Protein AF-A0A931KGK7-F1 (afdb_monomer_lite)

Foldseek 3Di:
DDDDDDDDDPDPDCVVVVVVVVVVVVVVVVVVVVVVVVPDQQFEDAAPCLVDKDKDKWFQFWDQDPVVRDIHTFIKMWIQRQRSQKIKIWGQDFDDDPPDTGGTADMDIDRNCVVLVPDRHHHWDKDWDWADPPPPDNGITWIWIATPVQQKIWIWHFHWDDDPPHTDTDIDTDDIDHDDPPPPPPPVPPDVPPDDPPDDDDDDDD

pLDDT: mean 77.3, std 16.64, range [41.81, 96.88]

Radius of gyration: 31.53 Å; chains: 1; bounding box: 98×104×84 Å

Secondary structure (DSSP, 8-state):
------------SSHHHHHHHHHHHHHHHHHHHHHHHTT---PPPPPTTTT--EEEEEEEEEEEETTTTEEEEEEEEEEEETTTTEEEEE-EEEEEETTEEEEE---EEEEHHHHHTPPTT----EEEEEE--GGGSSSS-EEEEEETTTTEEEEEEEEEEEETTEEEEEEEEEEEEE--TTT--------TT-------PPPPP-

Sequence (206 aa):
MTTRYRKQFEGFRSGHRTLAILTAGFVLGAAAVGIIRGSRPVFAMPSPGADRSTLMSCIVTSEYNDARKVQIPVEGLVYLDYRSGKLIGTMPEMRQIGLQKRILSNFTERDLVEDFGIEPGQTPNFLLQAISTGALSDSGQLIVVLDTQTRQARIYKLSFEQRGVEFRPQFVMLEKKTFDTKTNVDILKSIPGAEADQAGLPQLPN

Structure (mmCIF, N/CA/C/O backbone):
data_AF-A0A931KGK7-F1
#
_entry.id   AF-A0A931KGK7-F1
#
loop_
_atom_site.group_PDB
_atom_site.id
_atom_site.type_symbol
_atom_site.label_atom_id
_atom_site.label_alt_id
_atom_site.label_comp_id
_atom_site.label_asym_id
_atom_site.label_entity_id
_atom_site.label_seq_id
_atom_site.pdbx_PDB_ins_code
_atom_site.Cartn_x
_atom_site.Cartn_y
_atom_site.Cartn_z
_atom_site.occupancy
_atom_site.B_iso_or_equiv
_atom_site.auth_seq_id
_atom_site.auth_comp_id
_atom_site.auth_asym_id
_atom_site.auth_atom_id
_atom_site.pdbx_PDB_model_num
ATOM 1 N N . MET A 1 1 ? -53.929 -59.350 54.661 1.00 41.81 1 MET A N 1
ATOM 2 C CA . MET A 1 1 ? -53.696 -59.890 53.305 1.00 41.81 1 MET A CA 1
ATOM 3 C C . MET A 1 1 ? -53.483 -58.701 52.368 1.00 41.81 1 MET A C 1
ATOM 5 O O . MET A 1 1 ? -54.439 -57.987 52.122 1.00 41.81 1 MET A O 1
ATOM 9 N N . THR A 1 2 ? -52.249 -58.221 52.143 1.00 55.25 2 THR A N 1
ATOM 10 C CA . THR A 1 2 ? -51.330 -58.613 51.034 1.00 55.25 2 THR A CA 1
ATOM 11 C C . THR A 1 2 ? -52.076 -58.628 49.700 1.00 55.25 2 THR A C 1
ATOM 13 O O . THR A 1 2 ? -52.981 -59.432 49.538 1.00 55.25 2 THR A O 1
ATOM 16 N N . THR A 1 3 ? -51.809 -57.822 48.672 1.00 51.38 3 THR A N 1
ATOM 17 C CA . THR A 1 3 ? -50.565 -57.400 47.982 1.00 51.38 3 THR A CA 1
ATOM 18 C C . THR A 1 3 ? -51.090 -56.585 46.761 1.00 51.38 3 THR A C 1
ATOM 20 O O . THR A 1 3 ? -52.198 -56.865 46.327 1.00 51.38 3 THR A O 1
ATOM 23 N N . ARG A 1 4 ? -50.471 -55.595 46.105 1.00 49.50 4 ARG A N 1
ATOM 24 C CA . ARG A 1 4 ? -49.166 -55.566 45.427 1.00 49.50 4 ARG A CA 1
ATOM 25 C C . ARG A 1 4 ? -49.017 -54.178 44.767 1.00 49.50 4 ARG A C 1
ATOM 27 O O . ARG A 1 4 ? -49.822 -53.800 43.923 1.00 49.50 4 ARG A O 1
ATOM 34 N N . TYR A 1 5 ? -47.953 -53.468 45.122 1.00 66.88 5 TYR A N 1
ATOM 35 C CA . TYR A 1 5 ? -47.381 -52.329 44.400 1.00 66.88 5 TYR A CA 1
ATOM 36 C C . TYR A 1 5 ? -46.337 -52.884 43.415 1.00 66.88 5 TYR A C 1
ATOM 38 O O . TYR A 1 5 ? -45.441 -53.592 43.873 1.00 66.88 5 TYR A O 1
ATOM 46 N N . ARG A 1 6 ? -46.425 -52.594 42.106 1.00 57.31 6 ARG A N 1
ATOM 47 C CA . ARG A 1 6 ? -45.280 -52.477 41.163 1.00 57.31 6 ARG A CA 1
ATOM 48 C C . ARG A 1 6 ? -45.747 -52.431 39.704 1.00 57.31 6 ARG A C 1
ATOM 50 O O . ARG A 1 6 ? -46.235 -53.431 39.190 1.00 57.31 6 ARG A O 1
ATOM 57 N N . LYS A 1 7 ? -45.403 -51.347 39.009 1.00 50.75 7 LYS A N 1
ATOM 58 C CA . LYS A 1 7 ? -44.479 -51.398 37.861 1.00 50.75 7 LYS A CA 1
ATOM 59 C C . LYS A 1 7 ? -43.921 -49.996 37.613 1.00 50.75 7 LYS A C 1
ATOM 61 O O . LYS A 1 7 ? -44.593 -49.116 37.093 1.00 50.75 7 LYS A O 1
ATOM 66 N N . GLN A 1 8 ? -42.695 -49.810 38.096 1.00 57.16 8 GLN A N 1
ATOM 67 C CA . GLN A 1 8 ? -41.837 -48.667 37.817 1.00 57.16 8 GLN A CA 1
ATOM 68 C C . GLN A 1 8 ? -41.292 -48.762 36.388 1.00 57.16 8 GLN A C 1
ATOM 70 O O . GLN A 1 8 ? -40.830 -49.823 35.981 1.00 57.16 8 GLN A O 1
ATOM 75 N N . PHE A 1 9 ? -41.326 -47.621 35.699 1.00 54.88 9 PHE A N 1
ATOM 76 C CA . PHE A 1 9 ? -40.254 -47.051 34.879 1.00 54.88 9 PHE A CA 1
ATOM 77 C C . PHE A 1 9 ? -39.318 -48.025 34.149 1.00 54.88 9 PHE A C 1
ATOM 79 O O . PHE A 1 9 ? -38.200 -48.286 34.585 1.00 54.88 9 PHE A O 1
ATOM 86 N N . GLU A 1 10 ? -39.720 -48.421 32.944 1.00 53.09 10 GLU A N 1
ATOM 87 C CA . GLU A 1 10 ? -38.777 -48.747 31.875 1.00 53.09 10 GLU A CA 1
ATOM 88 C C . GLU A 1 10 ? -38.701 -47.552 30.924 1.00 53.09 10 GLU A C 1
ATOM 90 O O . GLU A 1 10 ? -39.539 -47.365 30.050 1.00 53.09 10 GLU A O 1
ATOM 95 N N . GLY A 1 11 ? -37.716 -46.685 31.141 1.00 56.16 11 GLY A N 1
ATOM 96 C CA . GLY A 1 11 ? -37.538 -45.486 30.323 1.00 56.16 11 GLY A CA 1
ATOM 97 C C . GLY A 1 11 ? -36.181 -44.829 30.520 1.00 56.16 11 GLY A C 1
ATOM 98 O O . GLY A 1 11 ? -36.090 -43.611 30.529 1.00 56.16 11 GLY A O 1
ATOM 99 N N . PHE A 1 12 ? -35.126 -45.617 30.750 1.00 52.72 12 PHE A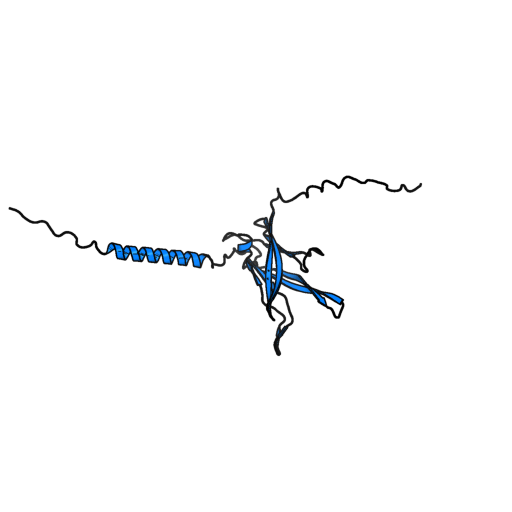 N 1
ATOM 100 C CA . PHE A 1 12 ? -33.790 -45.085 31.042 1.00 52.72 12 PHE A CA 1
ATOM 101 C C . PHE A 1 12 ? -32.684 -45.844 30.297 1.00 52.72 12 PHE A C 1
ATOM 103 O O . PHE A 1 12 ? -31.693 -46.283 30.871 1.00 52.72 12 PHE A O 1
ATOM 110 N N . ARG A 1 13 ? -32.865 -46.040 28.985 1.00 56.03 13 ARG A N 1
ATOM 111 C CA . ARG A 1 13 ? -31.820 -46.585 28.094 1.00 56.03 13 ARG A CA 1
ATOM 112 C C . ARG A 1 13 ? -31.533 -45.736 26.848 1.00 56.03 13 ARG A C 1
ATOM 114 O O . ARG A 1 13 ? -30.661 -46.096 26.065 1.00 56.03 13 ARG A O 1
ATOM 121 N N . SER A 1 14 ? -32.200 -44.591 26.674 1.00 58.22 14 SER A N 1
ATOM 122 C CA . SER A 1 14 ? -32.022 -43.701 25.511 1.00 58.22 14 SER A CA 1
ATOM 123 C C . SER A 1 14 ? -31.087 -42.505 25.749 1.00 58.22 14 SER A C 1
ATOM 125 O O . SER A 1 14 ? -30.655 -41.886 24.780 1.00 58.22 14 SER A O 1
ATOM 127 N N . GLY A 1 15 ? -30.713 -42.198 26.998 1.00 58.00 15 GLY A N 1
ATOM 128 C CA . GLY A 1 15 ? -29.987 -40.964 27.339 1.00 58.00 15 GLY A CA 1
ATOM 129 C C . GLY A 1 15 ? -28.598 -40.821 26.703 1.00 58.00 15 GLY A C 1
ATOM 130 O O . GLY A 1 15 ? -28.206 -39.722 26.321 1.00 58.00 15 GLY A O 1
ATOM 131 N N . HIS A 1 16 ? -27.865 -41.922 26.513 1.00 60.91 16 HIS A N 1
ATOM 132 C CA . HIS A 1 16 ? -26.495 -41.855 25.986 1.00 60.91 16 HIS A CA 1
ATOM 133 C C . HIS A 1 16 ? -26.430 -41.514 24.493 1.00 60.91 16 HIS A C 1
ATOM 135 O O . HIS A 1 16 ? -25.484 -40.866 24.055 1.00 60.91 16 HIS A O 1
ATOM 141 N N . ARG A 1 17 ? -27.443 -41.904 23.708 1.00 66.38 17 ARG A N 1
ATOM 142 C CA . ARG A 1 17 ? -27.489 -41.599 22.269 1.00 66.38 17 ARG A CA 1
ATOM 143 C C . ARG A 1 17 ? -27.824 -40.133 22.023 1.00 66.38 17 ARG A C 1
ATOM 145 O O . ARG A 1 17 ? -27.195 -39.498 21.185 1.00 66.38 17 ARG A O 1
ATOM 152 N N . THR A 1 18 ? -28.754 -39.579 22.795 1.00 70.75 18 THR A N 1
ATOM 153 C CA . THR A 1 18 ? -29.143 -38.169 22.683 1.00 70.75 18 THR A CA 1
ATOM 154 C C . THR A 1 18 ? -28.014 -37.240 23.125 1.00 70.75 18 THR A C 1
ATOM 156 O O . THR A 1 18 ? -27.756 -36.233 22.471 1.00 70.75 18 THR A O 1
ATOM 159 N N . LEU A 1 19 ? -27.286 -37.609 24.186 1.00 74.00 19 LEU A N 1
ATOM 160 C CA . LEU A 1 19 ? -26.147 -36.830 24.669 1.00 74.00 19 LEU A CA 1
ATOM 161 C C . LEU A 1 19 ? -24.988 -36.817 23.657 1.00 74.00 19 LEU A C 1
ATOM 163 O O . LEU A 1 19 ? -24.398 -35.766 23.431 1.00 74.00 19 LEU A O 1
ATOM 167 N N . ALA A 1 20 ? -24.701 -37.955 23.012 1.00 79.56 20 ALA A N 1
ATOM 168 C CA . ALA A 1 20 ? -23.637 -38.064 22.011 1.00 79.56 20 ALA A CA 1
ATOM 169 C C . ALA A 1 20 ? -23.914 -37.241 20.739 1.00 79.56 20 ALA A C 1
ATOM 171 O O . ALA A 1 20 ? -23.000 -36.654 20.166 1.00 79.56 20 ALA A O 1
ATOM 172 N N . ILE A 1 21 ? -25.176 -37.164 20.304 1.00 79.81 21 ILE A N 1
ATOM 173 C CA . ILE A 1 21 ? -25.565 -36.339 19.148 1.00 79.81 21 ILE A CA 1
ATOM 174 C C . ILE A 1 21 ? -25.415 -34.849 19.480 1.00 79.81 21 ILE A C 1
ATOM 176 O O . ILE A 1 21 ? -24.949 -34.071 18.648 1.00 79.81 21 ILE A O 1
ATOM 180 N N . LEU A 1 22 ? -25.762 -34.450 20.706 1.00 81.25 22 LEU A N 1
ATOM 181 C CA . LEU A 1 22 ? -25.707 -33.052 21.124 1.00 81.25 22 LEU A CA 1
ATOM 182 C C . LEU A 1 22 ? -24.264 -32.558 21.296 1.00 81.25 22 LEU A C 1
ATOM 184 O O . LEU A 1 22 ? -23.943 -31.453 20.862 1.00 81.25 22 LEU A O 1
ATOM 188 N N . THR A 1 23 ? -23.372 -33.386 21.847 1.00 82.25 23 THR A N 1
ATOM 189 C CA . THR A 1 23 ? -21.943 -33.050 21.937 1.00 82.25 23 THR A CA 1
ATOM 190 C C . THR A 1 23 ? -21.284 -32.989 20.562 1.00 82.25 23 THR A C 1
ATOM 192 O O . THR A 1 23 ? -20.555 -32.036 20.293 1.00 82.25 23 THR A O 1
ATOM 195 N N . ALA A 1 24 ? -21.582 -33.928 19.658 1.00 84.94 24 ALA A N 1
ATOM 196 C CA . ALA A 1 24 ? -21.069 -33.888 18.288 1.00 84.94 24 ALA A CA 1
ATOM 197 C C . ALA A 1 24 ? -21.545 -32.635 17.529 1.00 84.94 24 ALA A C 1
ATOM 199 O O . ALA A 1 24 ? -20.738 -31.955 16.893 1.00 84.94 24 ALA A O 1
ATOM 200 N N . GLY A 1 25 ? -22.829 -32.282 17.651 1.00 78.81 25 GLY A N 1
ATOM 201 C CA . GLY A 1 25 ? -23.388 -31.064 17.062 1.00 78.81 25 GLY A CA 1
ATOM 202 C C . GLY A 1 25 ? -22.770 -29.783 17.630 1.00 78.81 25 GLY A C 1
ATOM 203 O O . GLY A 1 25 ? -22.478 -28.858 16.874 1.00 78.81 25 GLY A O 1
ATOM 204 N N . PHE A 1 26 ? -22.501 -29.736 18.939 1.00 85.12 26 PHE A N 1
ATOM 205 C CA . PHE A 1 26 ? -21.859 -28.585 19.577 1.00 85.12 26 PHE A CA 1
ATOM 206 C C . PHE A 1 26 ? -20.406 -28.399 19.119 1.00 85.12 26 PHE A C 1
ATOM 208 O O . PHE A 1 26 ? -20.000 -27.279 18.818 1.00 85.12 26 PHE A O 1
ATOM 215 N N . VAL A 1 27 ? -19.636 -29.486 18.997 1.00 82.44 27 VAL A N 1
ATOM 216 C CA . VAL A 1 27 ? -18.244 -29.432 18.516 1.00 82.44 27 VAL A CA 1
ATOM 217 C C . VAL A 1 27 ? -18.182 -28.989 17.050 1.00 82.44 27 VAL A C 1
ATOM 219 O O . VAL A 1 27 ? -17.388 -28.110 16.714 1.00 82.44 27 VAL A O 1
ATOM 222 N N . LEU A 1 28 ? -19.057 -29.519 16.186 1.00 80.31 28 LEU A N 1
ATOM 223 C CA . LEU A 1 28 ? -19.156 -29.082 14.787 1.00 80.31 28 LEU A CA 1
ATOM 224 C C . LEU A 1 28 ? -19.617 -27.622 14.661 1.00 80.31 28 LEU A C 1
ATOM 226 O O . LEU A 1 28 ? -19.065 -26.872 13.857 1.00 80.31 28 LEU A O 1
ATOM 230 N N . GLY A 1 29 ? -20.583 -27.196 15.479 1.00 75.19 29 GLY A N 1
ATOM 231 C CA . GLY A 1 29 ? -21.052 -25.811 15.514 1.00 75.19 29 GLY A CA 1
ATOM 232 C C . GLY A 1 29 ? -19.969 -24.832 15.975 1.00 75.19 29 GLY A C 1
ATOM 233 O O . GLY A 1 29 ? -19.773 -23.791 15.350 1.00 75.19 29 GLY A O 1
ATOM 234 N N . ALA A 1 30 ? -19.211 -25.180 17.018 1.00 73.62 30 ALA A N 1
ATOM 235 C CA . ALA A 1 30 ? -18.107 -24.361 17.517 1.00 73.62 30 ALA A CA 1
ATOM 236 C C . ALA A 1 30 ? -16.962 -24.247 16.494 1.00 73.62 30 ALA A C 1
ATOM 238 O O . ALA A 1 30 ? -16.432 -23.153 16.286 1.00 73.62 30 ALA A O 1
ATOM 239 N N . ALA A 1 31 ? -16.628 -25.341 15.800 1.00 72.31 31 ALA A N 1
ATOM 240 C CA . ALA A 1 31 ? -15.631 -25.331 14.730 1.00 72.31 31 ALA A CA 1
ATOM 241 C C . ALA A 1 31 ? -16.068 -24.452 13.543 1.00 72.31 31 ALA A C 1
ATOM 243 O O . ALA A 1 31 ? -15.279 -23.648 13.045 1.00 72.31 31 ALA A O 1
ATOM 244 N N . ALA A 1 32 ? -17.340 -24.528 13.136 1.00 67.88 32 ALA A N 1
ATOM 245 C CA . ALA A 1 32 ? -17.879 -23.690 12.066 1.00 67.88 32 ALA A CA 1
ATOM 246 C C . ALA A 1 32 ? -17.847 -22.193 12.426 1.00 67.88 32 ALA A C 1
ATOM 248 O O . ALA A 1 32 ? -17.468 -21.366 11.598 1.00 67.88 32 ALA A O 1
ATOM 249 N N . VAL A 1 33 ? -18.173 -21.827 13.671 1.00 64.31 33 VAL A N 1
ATOM 250 C CA . VAL A 1 33 ? -18.097 -20.430 14.137 1.00 64.31 33 VAL A CA 1
ATOM 251 C C . VAL A 1 33 ? -16.652 -19.921 14.173 1.00 64.31 33 VAL A C 1
ATOM 253 O O . VAL A 1 33 ? -16.416 -18.764 13.823 1.00 64.31 33 VAL A O 1
ATOM 256 N N . GLY A 1 34 ? -15.684 -20.768 14.535 1.00 60.16 34 GLY A N 1
ATOM 257 C CA . GLY A 1 34 ? -14.258 -20.428 14.479 1.00 60.16 34 GLY A CA 1
ATOM 258 C C . GLY A 1 34 ? -13.778 -20.113 13.059 1.00 60.16 34 GLY A C 1
ATOM 259 O O . GLY A 1 34 ? -13.104 -19.109 12.847 1.00 60.16 34 GLY A O 1
ATOM 260 N N . ILE A 1 35 ? -14.201 -20.910 12.073 1.00 60.16 35 ILE A N 1
ATOM 261 C CA . ILE A 1 35 ? -13.833 -20.724 10.658 1.00 60.16 35 ILE A CA 1
ATOM 262 C C . ILE A 1 35 ? -14.520 -19.482 10.060 1.00 60.16 35 ILE A C 1
ATOM 264 O O . ILE A 1 35 ? -13.892 -18.703 9.342 1.00 60.16 35 ILE A O 1
ATOM 268 N N . ILE A 1 36 ? -15.791 -19.240 10.399 1.00 55.44 36 ILE A N 1
ATOM 269 C CA . ILE A 1 36 ? -16.563 -18.094 9.885 1.00 55.44 36 ILE A CA 1
ATOM 270 C C . ILE A 1 36 ? -16.096 -16.765 10.505 1.00 55.44 36 ILE A C 1
ATOM 272 O O . ILE A 1 36 ? -16.182 -15.720 9.861 1.00 55.44 36 ILE A O 1
ATOM 276 N N . ARG A 1 37 ? -15.570 -16.766 11.738 1.00 50.72 37 ARG A N 1
ATOM 277 C CA . ARG A 1 37 ? -14.993 -15.554 12.349 1.00 50.72 37 ARG A CA 1
ATOM 278 C C . ARG A 1 37 ? -13.672 -15.120 11.716 1.00 50.72 37 ARG A C 1
ATOM 280 O O . ARG A 1 37 ? -13.377 -13.934 11.767 1.00 50.72 37 ARG A O 1
ATOM 287 N N . GLY A 1 38 ? -12.926 -16.026 11.085 1.00 51.50 38 GLY A N 1
ATOM 288 C CA . GLY A 1 38 ? -11.686 -15.685 10.379 1.00 51.50 38 GLY A CA 1
ATOM 289 C C . GLY A 1 38 ? -11.885 -14.999 9.022 1.00 51.50 38 GLY A C 1
ATOM 290 O O . GLY A 1 38 ? -10.907 -14.621 8.395 1.00 51.50 38 GLY A O 1
ATOM 291 N N . SER A 1 39 ? -13.126 -14.866 8.538 1.00 49.03 39 SER A N 1
ATOM 292 C CA . SER A 1 39 ? -13.415 -14.421 7.163 1.00 49.03 39 SER A CA 1
ATOM 293 C C . SER A 1 39 ? -14.462 -13.306 7.066 1.00 49.03 39 SER A C 1
ATOM 295 O O . SER A 1 39 ? -14.909 -12.974 5.968 1.00 49.03 39 SER A O 1
ATOM 297 N N . ARG A 1 40 ? -14.853 -12.685 8.189 1.00 46.22 40 ARG A N 1
ATOM 298 C CA . ARG A 1 40 ? -15.703 -11.489 8.144 1.00 46.22 40 ARG A CA 1
ATOM 299 C C . ARG A 1 40 ? -14.830 -10.246 7.963 1.00 46.22 40 ARG A C 1
ATOM 301 O O . ARG A 1 40 ? -14.049 -9.965 8.869 1.00 46.22 40 ARG A O 1
ATOM 308 N N . PRO A 1 41 ? -14.976 -9.490 6.859 1.00 51.19 41 PRO A N 1
ATOM 309 C CA . PRO A 1 41 ? -14.340 -8.184 6.749 1.00 51.19 41 PRO A CA 1
ATOM 310 C C . PRO A 1 41 ? -14.819 -7.303 7.906 1.00 51.19 41 PRO A C 1
ATOM 312 O O . PRO A 1 41 ? -16.025 -7.126 8.112 1.00 51.19 41 PRO A O 1
ATOM 315 N N . VAL A 1 42 ? -13.875 -6.808 8.705 1.00 55.88 42 VAL A N 1
ATOM 316 C CA . VAL A 1 42 ? -14.158 -5.846 9.769 1.00 55.88 42 VAL A CA 1
ATOM 317 C C . VAL A 1 42 ? -14.353 -4.503 9.084 1.00 55.88 42 VAL A C 1
ATOM 319 O O . VAL A 1 42 ? -13.401 -3.869 8.648 1.00 55.88 42 VAL A O 1
ATOM 322 N N . PHE A 1 43 ? -15.605 -4.085 8.930 1.00 49.94 43 PHE A N 1
ATOM 323 C CA . PHE A 1 43 ? -15.895 -2.767 8.382 1.00 49.94 43 PHE A CA 1
ATOM 324 C C . PHE A 1 43 ? -15.763 -1.728 9.494 1.00 49.94 43 PHE A C 1
ATOM 326 O O . PHE A 1 43 ? -16.495 -1.770 10.487 1.00 49.94 43 PHE A O 1
ATOM 333 N N . ALA A 1 44 ? -14.832 -0.793 9.325 1.00 53.56 44 ALA A N 1
ATOM 334 C CA . ALA A 1 44 ? -14.806 0.422 10.122 1.00 53.56 44 ALA A CA 1
ATOM 335 C C . ALA A 1 44 ? -16.033 1.296 9.802 1.00 53.56 44 ALA A C 1
ATOM 337 O O . ALA A 1 44 ? -16.607 1.208 8.712 1.00 53.56 44 ALA A O 1
ATOM 338 N N . MET A 1 45 ? -16.454 2.141 10.747 1.00 54.75 45 MET A N 1
ATOM 339 C CA . MET A 1 45 ? -17.489 3.129 10.442 1.00 54.75 45 MET A CA 1
ATOM 340 C C . MET A 1 45 ? -16.894 4.239 9.559 1.00 54.75 45 MET A C 1
ATOM 342 O O . MET A 1 45 ? -15.742 4.629 9.768 1.00 54.75 45 MET A O 1
ATOM 346 N N . PRO A 1 46 ? -17.649 4.768 8.580 1.00 57.34 46 PRO A N 1
ATOM 347 C CA . PRO A 1 46 ? -17.171 5.857 7.740 1.00 57.34 46 PRO A CA 1
ATOM 348 C C . PRO A 1 46 ? -16.871 7.089 8.603 1.00 57.34 46 PRO A C 1
ATOM 350 O O . PRO A 1 46 ? -17.728 7.577 9.339 1.00 57.34 46 PRO A O 1
ATOM 353 N N . SER A 1 47 ? -15.636 7.580 8.521 1.00 53.84 47 SER A N 1
ATOM 354 C CA . SER A 1 47 ? -15.209 8.820 9.172 1.00 53.84 47 SER A CA 1
ATOM 355 C C . SER A 1 47 ? -15.880 10.042 8.525 1.00 53.84 47 SER A C 1
ATOM 357 O O . SER A 1 47 ? -16.198 9.997 7.332 1.00 53.84 47 SER A O 1
ATOM 359 N N . PRO A 1 48 ? -16.115 11.152 9.248 1.00 55.97 48 PRO A N 1
ATOM 360 C CA . PRO A 1 48 ? -16.561 12.403 8.638 1.00 55.97 48 PRO A CA 1
ATOM 361 C C . PRO A 1 48 ? -15.560 12.850 7.555 1.00 55.97 48 PRO A C 1
ATOM 363 O O . PRO A 1 48 ? -14.451 13.276 7.862 1.00 55.97 48 PRO A O 1
ATOM 366 N N . GLY A 1 49 ? -15.938 12.720 6.278 1.00 55.41 49 GLY A N 1
ATOM 367 C CA . GLY A 1 49 ? -15.034 12.906 5.133 1.00 55.41 49 GLY A CA 1
ATOM 368 C C . GLY A 1 49 ? -14.656 11.625 4.378 1.00 55.41 49 GLY A C 1
ATOM 369 O O . GLY A 1 49 ? -13.886 11.716 3.428 1.00 55.41 49 GLY A O 1
ATOM 370 N N . ALA A 1 50 ? -15.226 10.465 4.727 1.00 55.00 50 ALA A N 1
ATOM 371 C CA . ALA A 1 50 ? -15.022 9.178 4.046 1.00 55.00 50 ALA A CA 1
ATOM 372 C C . ALA A 1 50 ? -15.377 9.179 2.544 1.00 55.00 50 ALA A C 1
ATOM 374 O O . ALA A 1 50 ? -14.934 8.298 1.812 1.00 55.00 50 ALA A O 1
ATOM 375 N N . ASP A 1 51 ? -16.104 10.193 2.065 1.00 59.09 51 ASP A N 1
ATOM 376 C CA . ASP A 1 51 ? -16.329 10.434 0.633 1.00 59.09 51 ASP A CA 1
ATOM 377 C C . ASP A 1 51 ? -15.060 10.902 -0.109 1.00 59.09 51 ASP A C 1
ATOM 379 O O . ASP A 1 51 ? -15.039 10.975 -1.336 1.00 59.09 51 ASP A O 1
ATOM 383 N N . ARG A 1 52 ? -13.976 11.223 0.610 1.00 69.81 52 ARG A N 1
ATOM 384 C CA . ARG A 1 52 ? -12.714 11.727 0.053 1.00 69.81 52 ARG A CA 1
ATOM 385 C C . ARG A 1 52 ? -11.674 10.622 -0.020 1.00 69.81 52 ARG A C 1
ATOM 387 O O . ARG A 1 52 ? -10.668 10.650 0.678 1.00 69.81 52 ARG A O 1
ATOM 394 N N . SER A 1 53 ? -11.918 9.638 -0.875 1.00 84.75 53 SER A N 1
ATOM 395 C CA . SER A 1 53 ? -10.855 8.702 -1.237 1.00 84.75 53 SER A CA 1
ATOM 396 C C . SER A 1 53 ? -9.731 9.427 -1.974 1.00 84.75 53 SER A C 1
ATOM 398 O O . SER A 1 53 ? -9.994 10.272 -2.831 1.00 84.75 53 SER A O 1
ATOM 400 N N . THR A 1 54 ? -8.484 9.105 -1.638 1.00 90.12 54 THR A N 1
ATOM 401 C CA . THR A 1 54 ? -7.307 9.817 -2.156 1.00 90.12 54 THR A CA 1
ATOM 402 C C . THR A 1 54 ? -6.576 8.940 -3.158 1.00 90.12 54 THR A C 1
ATOM 404 O O . THR A 1 54 ? -6.255 7.795 -2.855 1.00 90.12 54 THR A O 1
ATOM 407 N N . LEU A 1 55 ? -6.287 9.481 -4.340 1.00 93.19 55 LEU A N 1
ATOM 408 C CA . LEU A 1 55 ? -5.442 8.848 -5.351 1.00 93.19 55 LEU A CA 1
ATOM 409 C C . LEU A 1 55 ? -4.098 9.575 -5.414 1.00 93.19 55 LEU A C 1
ATOM 411 O O . LEU A 1 55 ? -4.054 10.804 -5.411 1.00 93.19 55 LEU A O 1
ATOM 415 N N . MET A 1 56 ? -3.012 8.815 -5.500 1.00 94.00 56 MET A N 1
ATOM 416 C CA . MET A 1 56 ? -1.650 9.329 -5.570 1.00 94.00 56 MET A CA 1
ATOM 417 C C . MET A 1 56 ? -0.813 8.485 -6.534 1.00 94.00 56 MET A C 1
ATOM 419 O O . MET A 1 56 ? -0.946 7.262 -6.578 1.00 94.00 56 MET A O 1
ATOM 423 N N . SER A 1 57 ? 0.077 9.136 -7.280 1.00 93.31 57 SER A N 1
ATOM 424 C CA . SER A 1 57 ? 1.152 8.482 -8.029 1.00 93.31 57 SER A CA 1
ATOM 425 C C . SER A 1 57 ? 2.421 8.414 -7.182 1.00 93.31 57 SER A C 1
ATOM 427 O O . SER A 1 57 ? 2.770 9.386 -6.510 1.00 93.31 57 SER A O 1
ATOM 429 N N . CYS A 1 58 ? 3.138 7.296 -7.231 1.00 91.88 58 CYS A N 1
ATOM 430 C CA . CYS A 1 58 ? 4.440 7.151 -6.585 1.00 91.88 58 CYS A CA 1
ATOM 431 C C . CYS A 1 58 ? 5.442 6.455 -7.506 1.00 91.88 58 CYS A C 1
ATOM 433 O O . CYS A 1 58 ? 5.059 5.725 -8.412 1.00 91.88 58 CYS A O 1
ATOM 435 N N . ILE A 1 59 ? 6.736 6.656 -7.273 1.00 91.44 59 ILE A N 1
ATOM 436 C CA . ILE A 1 59 ? 7.780 5.875 -7.950 1.00 91.44 59 ILE A CA 1
ATOM 437 C C . ILE A 1 59 ? 7.918 4.558 -7.200 1.00 91.44 59 ILE A C 1
ATOM 439 O O . ILE A 1 59 ? 8.144 4.570 -5.993 1.00 91.44 59 ILE A O 1
ATOM 443 N N . VAL A 1 60 ? 7.799 3.430 -7.887 1.00 90.12 60 VAL A N 1
ATOM 444 C CA . VAL A 1 60 ? 7.873 2.117 -7.239 1.00 90.12 60 VAL A CA 1
ATOM 445 C C . VAL A 1 60 ? 9.215 1.443 -7.462 1.00 90.12 60 VAL A C 1
ATOM 447 O O . VAL A 1 60 ? 9.799 0.871 -6.542 1.00 90.12 60 VAL A O 1
ATOM 450 N N . THR A 1 61 ? 9.702 1.507 -8.689 1.00 88.06 61 THR A N 1
ATOM 451 C CA . THR A 1 61 ? 11.029 1.020 -9.039 1.00 88.06 61 THR A CA 1
ATOM 452 C C . THR A 1 61 ? 11.643 1.949 -10.076 1.00 88.06 61 THR A C 1
ATOM 454 O O . THR A 1 61 ? 11.016 2.915 -10.513 1.00 88.06 61 THR A O 1
ATOM 457 N N . SER A 1 62 ? 12.881 1.689 -10.461 1.00 86.88 62 SER A N 1
ATOM 458 C CA . SER A 1 62 ? 13.565 2.452 -11.488 1.00 86.88 62 SER A CA 1
ATOM 459 C C . SER A 1 62 ? 14.312 1.483 -12.387 1.00 86.88 62 SER A C 1
ATOM 461 O O . SER A 1 62 ? 15.176 0.735 -11.929 1.00 86.88 62 SER A O 1
ATOM 463 N N . GLU A 1 63 ? 13.938 1.468 -13.659 1.00 85.69 63 GLU A N 1
ATOM 464 C CA . GLU A 1 63 ? 14.463 0.551 -14.662 1.00 85.69 63 GLU A CA 1
ATOM 465 C C . GLU A 1 63 ? 15.616 1.214 -15.418 1.00 85.69 63 GLU A C 1
ATOM 467 O O . GLU A 1 63 ? 15.533 2.376 -15.816 1.00 85.69 63 GLU A O 1
ATOM 472 N N . TYR A 1 64 ? 16.714 0.490 -15.633 1.00 86.88 64 TYR A N 1
ATOM 473 C CA . TYR A 1 64 ? 17.823 1.007 -16.428 1.00 86.88 64 TYR A CA 1
ATOM 474 C C . TYR A 1 64 ? 17.603 0.721 -17.913 1.00 86.88 64 TYR A C 1
ATOM 476 O O . TYR A 1 64 ? 17.591 -0.430 -18.345 1.00 86.88 64 TYR A O 1
ATOM 484 N N . ASN A 1 65 ? 17.477 1.777 -18.714 1.00 87.94 65 ASN A N 1
ATOM 485 C CA . ASN A 1 65 ? 17.390 1.659 -20.160 1.00 87.94 65 ASN A CA 1
ATOM 486 C C . ASN A 1 65 ? 18.794 1.631 -20.768 1.00 87.94 65 ASN A C 1
ATOM 488 O O . ASN A 1 65 ? 19.453 2.668 -20.885 1.00 87.94 65 ASN A O 1
ATOM 492 N N . ASP A 1 66 ? 19.224 0.450 -21.209 1.00 90.50 66 ASP A N 1
ATOM 493 C CA . ASP A 1 66 ? 20.580 0.254 -21.724 1.00 90.50 66 ASP A CA 1
ATOM 494 C C . ASP A 1 66 ? 20.856 1.011 -23.035 1.00 90.50 66 ASP A C 1
ATOM 496 O O . ASP A 1 66 ? 21.969 1.488 -23.260 1.00 90.50 66 ASP A O 1
ATOM 500 N N . ALA A 1 67 ? 19.835 1.205 -23.875 1.00 92.06 67 ALA A N 1
ATOM 501 C CA . ALA A 1 67 ? 19.976 1.909 -25.150 1.00 92.06 67 ALA A CA 1
ATOM 502 C C . ALA A 1 67 ? 20.242 3.409 -24.962 1.00 92.06 67 ALA A C 1
ATOM 504 O O . ALA A 1 67 ? 20.974 4.022 -25.737 1.00 92.06 67 ALA A O 1
ATOM 505 N N . ARG A 1 68 ? 19.635 4.008 -23.934 1.00 91.81 68 ARG A N 1
ATOM 506 C CA . ARG A 1 68 ? 19.770 5.438 -23.626 1.00 91.81 68 ARG A CA 1
ATOM 507 C C . ARG A 1 68 ? 20.738 5.719 -22.481 1.00 91.81 68 ARG A C 1
ATOM 509 O O . ARG A 1 68 ? 21.031 6.880 -22.231 1.00 91.81 68 ARG A O 1
ATOM 516 N N . LYS A 1 69 ? 21.227 4.676 -21.804 1.00 93.88 69 LYS A N 1
ATOM 517 C CA . LYS A 1 69 ? 22.083 4.749 -20.611 1.00 93.88 69 LYS A CA 1
ATOM 518 C C . LYS A 1 69 ? 21.487 5.614 -19.492 1.00 93.88 69 LYS A C 1
ATOM 520 O O . LYS A 1 69 ? 22.218 6.278 -18.762 1.00 93.88 69 LYS A O 1
ATOM 525 N N . VAL A 1 70 ? 20.160 5.600 -19.350 1.00 91.88 70 VAL A N 1
ATOM 526 C CA . VAL A 1 70 ? 19.422 6.385 -18.343 1.00 91.88 70 VAL A CA 1
ATOM 527 C C . VAL A 1 70 ? 18.558 5.490 -17.468 1.00 91.88 70 VAL A C 1
ATOM 529 O O . VAL A 1 70 ? 18.033 4.476 -17.928 1.00 91.88 70 VAL A O 1
ATOM 532 N N . GLN A 1 71 ? 18.380 5.898 -16.214 1.00 87.62 71 GLN A N 1
ATOM 533 C CA . GLN A 1 71 ? 17.410 5.298 -15.306 1.00 87.62 71 GLN A CA 1
ATOM 534 C C . GLN A 1 71 ? 16.032 5.925 -15.543 1.00 87.62 71 GLN A C 1
ATOM 536 O O . GLN A 1 71 ? 15.903 7.150 -15.562 1.00 87.62 71 GLN A O 1
ATOM 541 N N . ILE A 1 72 ? 15.014 5.096 -15.742 1.00 88.50 72 ILE A N 1
ATOM 542 C CA . ILE A 1 72 ? 13.633 5.508 -15.977 1.00 88.50 72 ILE A CA 1
ATOM 543 C C . ILE A 1 72 ? 12.819 5.134 -14.735 1.00 88.50 72 ILE A C 1
ATOM 545 O O . ILE A 1 72 ? 12.729 3.947 -14.414 1.00 88.50 72 ILE A O 1
ATOM 549 N N . PRO A 1 73 ? 12.220 6.108 -14.026 1.00 88.69 73 PRO A N 1
ATOM 550 C CA . PRO A 1 73 ? 11.354 5.801 -12.900 1.00 88.69 73 PRO A CA 1
ATOM 551 C C . PRO A 1 73 ? 10.096 5.094 -13.404 1.00 88.69 73 PRO A C 1
ATOM 553 O O . PRO A 1 73 ? 9.435 5.549 -14.337 1.00 88.69 73 PRO A O 1
ATOM 556 N N . VAL A 1 74 ? 9.768 3.980 -12.765 1.00 88.69 74 VAL A N 1
ATOM 557 C CA . VAL A 1 74 ? 8.531 3.244 -12.990 1.00 88.69 74 VAL A CA 1
ATOM 558 C C . VAL A 1 74 ? 7.522 3.709 -11.953 1.00 88.69 74 VAL A C 1
ATOM 560 O O . VAL A 1 74 ? 7.735 3.576 -10.743 1.00 88.69 74 VAL A O 1
ATOM 563 N N . GLU A 1 75 ? 6.428 4.281 -12.437 1.00 91.25 75 GLU A N 1
ATOM 564 C CA . GLU A 1 75 ? 5.370 4.825 -11.597 1.00 91.25 75 GLU A CA 1
ATOM 565 C C . GLU A 1 75 ? 4.356 3.747 -11.203 1.00 91.25 75 GLU A C 1
ATOM 567 O O . GLU A 1 75 ? 4.050 2.828 -11.959 1.00 91.25 75 GLU A O 1
ATOM 572 N N . GLY A 1 76 ? 3.808 3.887 -10.005 1.00 92.62 76 GLY A N 1
ATOM 573 C CA . GLY A 1 76 ? 2.669 3.149 -9.491 1.00 92.62 76 GLY A CA 1
ATOM 574 C C . GLY A 1 76 ? 1.556 4.106 -9.089 1.00 92.62 76 GLY A C 1
ATOM 575 O O . GLY A 1 76 ? 1.777 5.289 -8.829 1.00 92.62 76 GLY A O 1
ATOM 576 N N . LEU A 1 77 ? 0.343 3.573 -9.030 1.00 95.12 77 LEU A N 1
ATOM 577 C CA . LEU A 1 77 ? -0.832 4.272 -8.532 1.00 95.12 77 LEU A CA 1
ATOM 578 C C . LEU A 1 77 ? -1.261 3.647 -7.214 1.00 95.12 77 LEU A C 1
ATOM 580 O O . LEU A 1 77 ? -1.378 2.426 -7.101 1.00 95.12 77 LEU A O 1
ATOM 584 N N . VAL A 1 78 ? -1.519 4.500 -6.233 1.00 96.19 78 VAL A N 1
ATOM 585 C CA . VAL A 1 78 ? -1.968 4.122 -4.899 1.00 96.19 78 VAL A CA 1
ATOM 586 C C . VAL A 1 78 ? -3.246 4.878 -4.591 1.00 96.19 78 VAL A C 1
ATOM 588 O O . VAL A 1 78 ? -3.315 6.098 -4.727 1.00 96.19 78 VAL A O 1
ATOM 591 N N . TYR A 1 79 ? -4.261 4.144 -4.169 1.00 95.69 79 TYR A N 1
ATOM 592 C CA . TYR A 1 79 ? -5.577 4.645 -3.834 1.00 95.69 79 TYR A CA 1
ATOM 593 C C . TYR A 1 79 ? -5.914 4.271 -2.393 1.00 95.69 79 TYR A C 1
ATOM 595 O O . TYR A 1 79 ? -5.885 3.100 -2.021 1.00 95.69 79 TYR A O 1
ATOM 603 N N . LEU A 1 80 ? -6.216 5.274 -1.576 1.00 95.06 80 LEU A N 1
ATOM 604 C CA . LEU A 1 80 ? -6.726 5.099 -0.225 1.00 95.06 80 LEU A CA 1
ATOM 605 C C . LEU A 1 80 ? -8.253 5.133 -0.263 1.00 95.06 80 LEU A C 1
ATOM 607 O O . LEU A 1 80 ? -8.853 6.200 -0.416 1.00 95.06 80 LEU A O 1
ATOM 611 N N . ASP A 1 81 ? -8.859 3.962 -0.099 1.00 92.25 81 ASP A N 1
ATOM 612 C CA . ASP A 1 81 ? -10.297 3.802 0.057 1.00 92.25 81 ASP A CA 1
ATOM 613 C C . ASP A 1 81 ? -10.667 3.956 1.538 1.00 92.25 81 ASP A C 1
ATOM 615 O O . ASP A 1 81 ? -10.550 3.020 2.336 1.00 92.25 81 ASP A O 1
ATOM 619 N N . TYR A 1 82 ? -11.135 5.148 1.915 1.00 88.06 82 TYR A N 1
ATOM 620 C CA . TYR A 1 82 ? -11.593 5.414 3.284 1.00 88.06 82 TYR A CA 1
ATOM 621 C C . TYR A 1 82 ? -12.859 4.644 3.647 1.00 88.06 82 TYR A C 1
ATOM 623 O O . TYR A 1 82 ? -13.091 4.389 4.827 1.00 88.06 82 TYR A O 1
ATOM 631 N N . ARG A 1 83 ? -13.695 4.289 2.665 1.00 84.69 83 ARG A N 1
ATOM 632 C CA . ARG A 1 83 ? -14.968 3.619 2.928 1.00 84.69 83 ARG A CA 1
ATOM 633 C C . ARG A 1 83 ? -14.743 2.172 3.331 1.00 84.69 83 ARG A C 1
ATOM 635 O O . ARG A 1 83 ? -15.404 1.693 4.247 1.00 84.69 83 ARG A O 1
ATOM 642 N N . SER A 1 84 ? -13.854 1.475 2.629 1.00 86.62 84 SER A N 1
ATOM 643 C CA . SER A 1 84 ? -13.506 0.094 2.971 1.00 86.62 84 SER A CA 1
ATOM 644 C C . SER A 1 84 ? -12.344 -0.008 3.958 1.00 86.62 84 SER A C 1
ATOM 646 O O . SER A 1 84 ? -12.119 -1.088 4.497 1.00 86.62 84 SER A O 1
ATOM 648 N N . GLY A 1 85 ? -11.629 1.092 4.219 1.00 90.12 85 GLY A N 1
ATOM 649 C CA . GLY A 1 85 ? -10.432 1.086 5.056 1.00 90.12 85 GLY A CA 1
ATOM 650 C C . GLY A 1 85 ? -9.295 0.303 4.403 1.00 90.12 85 GLY A C 1
ATOM 651 O O . GLY A 1 85 ? -8.563 -0.414 5.082 1.00 90.12 85 GLY A O 1
ATOM 652 N N . LYS A 1 86 ? -9.167 0.404 3.077 1.00 94.06 86 LYS A N 1
ATOM 653 C CA . LYS A 1 86 ? -8.179 -0.342 2.297 1.00 94.06 86 LYS A CA 1
ATOM 654 C C . LYS A 1 86 ? -7.224 0.582 1.565 1.00 94.06 86 LYS A C 1
ATOM 656 O O . LYS A 1 86 ? -7.600 1.635 1.054 1.00 94.06 86 LYS A O 1
ATOM 661 N N . LEU A 1 87 ? -5.984 0.129 1.453 1.00 96.19 87 LEU A N 1
ATOM 662 C CA . LEU A 1 87 ? -5.001 0.690 0.542 1.00 96.19 87 LEU A CA 1
ATOM 663 C C . LEU A 1 87 ? -4.941 -0.188 -0.704 1.00 96.19 87 LEU A C 1
ATOM 665 O O . LEU A 1 87 ? -4.689 -1.387 -0.613 1.00 96.19 87 LEU A O 1
ATOM 669 N N . ILE A 1 88 ? -5.173 0.404 -1.866 1.00 96.81 88 ILE A N 1
ATOM 670 C CA . ILE A 1 88 ? -5.196 -0.285 -3.153 1.00 96.81 88 ILE A CA 1
ATOM 671 C C . ILE A 1 88 ? -4.029 0.226 -3.993 1.00 96.81 88 ILE A C 1
ATOM 673 O O . ILE A 1 88 ? -3.783 1.425 -4.052 1.00 96.81 88 ILE A O 1
ATOM 677 N N . GLY A 1 89 ? -3.288 -0.674 -4.629 1.00 95.69 89 GLY A N 1
ATOM 678 C CA . GLY A 1 89 ? -2.103 -0.344 -5.417 1.00 95.69 89 GLY A CA 1
ATOM 679 C C . GLY A 1 89 ? -2.101 -1.038 -6.770 1.00 95.69 89 GLY A C 1
ATOM 680 O O . GLY A 1 89 ? -2.554 -2.174 -6.895 1.00 95.69 89 GLY A O 1
ATOM 681 N N . THR A 1 90 ? -1.567 -0.375 -7.789 1.00 94.75 90 THR A N 1
ATOM 682 C CA . THR A 1 90 ? -1.329 -0.955 -9.118 1.00 94.75 90 THR A CA 1
ATOM 683 C C . THR A 1 90 ? -0.110 -0.309 -9.772 1.00 94.75 90 THR A C 1
ATOM 685 O O . THR A 1 90 ? 0.326 0.761 -9.348 1.00 94.75 90 THR A O 1
ATOM 688 N N . MET A 1 91 ? 0.438 -0.940 -10.808 1.00 89.88 91 MET A N 1
ATOM 689 C CA . MET A 1 91 ? 1.442 -0.331 -11.680 1.00 89.88 91 MET A CA 1
ATOM 690 C C . MET A 1 91 ? 0.918 -0.337 -13.104 1.00 89.88 91 MET A C 1
ATOM 692 O O . MET A 1 91 ? 0.676 -1.407 -13.665 1.00 89.88 91 MET A O 1
ATOM 696 N N . PRO A 1 92 ? 0.709 0.841 -13.705 1.00 86.38 92 PRO A N 1
ATOM 697 C CA . PRO A 1 92 ? 0.382 0.891 -15.110 1.00 86.38 92 PRO A CA 1
ATOM 698 C C . PRO A 1 92 ? 1.547 0.306 -15.913 1.00 86.38 92 PRO A C 1
ATOM 700 O O . PRO A 1 92 ? 2.689 0.740 -15.806 1.00 86.38 92 PRO A O 1
ATOM 703 N N . GLU A 1 93 ? 1.245 -0.685 -16.736 1.00 80.50 93 GLU A N 1
ATOM 704 C CA . GLU A 1 93 ? 2.186 -1.308 -17.647 1.00 80.50 93 GLU A CA 1
ATOM 705 C C . GLU A 1 93 ? 1.487 -1.491 -18.988 1.00 80.50 93 GLU A C 1
ATOM 707 O O . GLU A 1 93 ? 0.433 -2.127 -19.084 1.00 80.50 93 GLU A O 1
ATOM 712 N N . MET A 1 94 ? 2.073 -0.926 -20.042 1.00 76.75 94 MET A N 1
ATOM 713 C CA . MET A 1 94 ? 1.537 -1.084 -21.384 1.00 76.75 94 MET A CA 1
ATOM 714 C C . MET A 1 94 ? 1.923 -2.459 -21.931 1.00 76.75 94 MET A C 1
ATOM 716 O O . MET A 1 94 ? 3.006 -2.642 -22.481 1.00 76.75 94 MET A O 1
ATOM 720 N N . ARG A 1 95 ? 1.009 -3.424 -21.822 1.00 72.12 95 ARG A N 1
ATOM 721 C CA . ARG A 1 95 ? 1.165 -4.760 -22.403 1.00 72.12 95 ARG A CA 1
ATOM 722 C C . ARG A 1 95 ? 0.355 -4.910 -23.677 1.00 72.12 95 ARG A C 1
ATOM 724 O O . ARG A 1 95 ? -0.796 -4.480 -23.756 1.00 72.12 95 ARG A O 1
ATOM 731 N N . GLN A 1 96 ? 0.935 -5.597 -24.653 1.00 74.81 96 GLN A N 1
ATOM 732 C CA . GLN A 1 96 ? 0.224 -6.052 -25.840 1.00 74.81 96 GLN A CA 1
ATOM 733 C C . GLN A 1 96 ? -0.021 -7.560 -25.737 1.00 74.81 96 GLN A C 1
ATOM 735 O O . GLN A 1 96 ? 0.919 -8.349 -25.737 1.00 74.81 96 GLN A O 1
ATOM 740 N N . ILE A 1 97 ? -1.290 -7.961 -25.648 1.00 72.69 97 ILE A N 1
ATOM 741 C CA . ILE A 1 97 ? -1.718 -9.364 -25.637 1.00 72.69 97 ILE A CA 1
ATOM 742 C C . ILE A 1 97 ? -2.468 -9.611 -26.948 1.00 72.69 97 ILE A C 1
ATOM 744 O O . ILE A 1 97 ? -3.626 -9.219 -27.112 1.00 72.69 97 ILE A O 1
ATOM 748 N N . GLY A 1 98 ? -1.774 -10.205 -27.921 1.00 81.00 98 GLY A N 1
ATOM 749 C CA . GLY A 1 98 ? -2.275 -10.350 -29.289 1.00 81.00 98 GLY A CA 1
ATOM 750 C C . GLY A 1 98 ? -2.502 -8.987 -29.954 1.00 81.00 98 GLY A C 1
ATOM 751 O O . GLY A 1 98 ? -1.556 -8.230 -30.178 1.00 81.00 98 GLY A O 1
ATOM 752 N N . LEU A 1 99 ? -3.766 -8.672 -30.257 1.00 80.94 99 LEU A N 1
ATOM 753 C CA . LEU A 1 99 ? -4.188 -7.390 -30.840 1.00 80.94 99 LEU A CA 1
ATOM 754 C C . LEU A 1 99 ? -4.634 -6.354 -29.792 1.00 80.94 99 LEU A C 1
ATOM 756 O O . LEU A 1 99 ? -4.878 -5.202 -30.143 1.00 80.94 99 LEU A O 1
ATOM 760 N N . GLN A 1 100 ? -4.761 -6.735 -28.516 1.00 77.31 100 GLN A N 1
ATOM 761 C CA . GLN A 1 100 ? -5.236 -5.834 -27.465 1.00 77.31 100 GLN A CA 1
ATOM 762 C C . GLN A 1 100 ? -4.069 -5.197 -26.712 1.00 77.31 100 GLN A C 1
ATOM 764 O O . GLN A 1 100 ? -3.146 -5.888 -26.282 1.00 77.31 100 GLN A O 1
ATOM 769 N N . LYS A 1 101 ? -4.144 -3.881 -26.500 1.00 79.31 101 LYS A N 1
ATOM 770 C CA . LYS A 1 101 ? -3.252 -3.145 -25.599 1.00 79.31 101 LYS A CA 1
ATOM 771 C C . LYS A 1 101 ? -3.963 -2.937 -24.264 1.00 79.31 101 LYS A C 1
ATOM 773 O O . LYS A 1 101 ? -5.064 -2.392 -24.238 1.00 79.31 101 LYS A O 1
ATOM 778 N N . ARG A 1 102 ? -3.351 -3.373 -23.166 1.00 79.06 102 ARG A N 1
ATOM 779 C CA . ARG A 1 102 ? -3.803 -3.093 -21.797 1.00 79.06 102 ARG A CA 1
ATOM 780 C C . ARG A 1 102 ? -2.766 -2.220 -21.113 1.00 79.06 102 ARG A C 1
ATOM 782 O O . ARG A 1 102 ? -1.580 -2.448 -21.294 1.00 79.06 102 ARG A O 1
ATOM 789 N N . ILE A 1 103 ? -3.233 -1.219 -20.374 1.00 78.44 103 ILE A N 1
ATOM 790 C CA . ILE A 1 103 ? -2.374 -0.258 -19.664 1.00 78.44 103 ILE A CA 1
ATOM 791 C C . ILE A 1 103 ? -2.354 -0.545 -18.161 1.00 78.44 103 ILE A C 1
ATOM 793 O O . ILE A 1 103 ? -1.388 -0.215 -17.492 1.00 78.44 103 ILE A O 1
ATOM 797 N N . LEU A 1 104 ? -3.404 -1.156 -17.609 1.00 77.69 104 LEU A N 1
ATOM 798 C CA . LEU A 1 104 ? -3.486 -1.435 -16.176 1.00 77.69 104 LEU A CA 1
ATOM 799 C C . LEU A 1 104 ? -3.118 -2.886 -15.882 1.00 77.69 104 LEU A C 1
ATOM 801 O O . LEU A 1 104 ? -3.637 -3.808 -16.523 1.00 77.69 104 LEU A O 1
ATOM 805 N N . SER A 1 105 ? -2.240 -3.068 -14.895 1.00 80.19 105 SER A N 1
ATOM 806 C CA . SER A 1 105 ? -1.961 -4.368 -14.299 1.0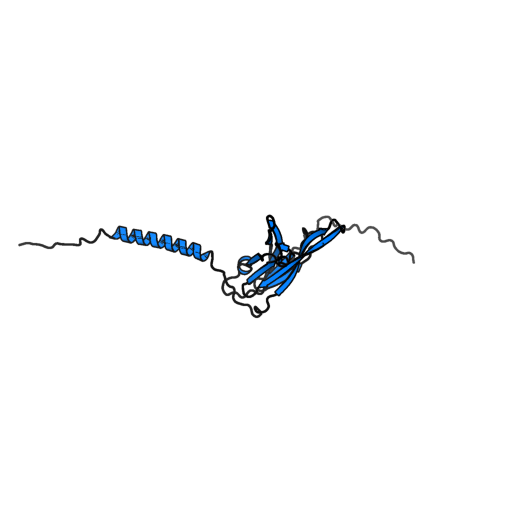0 80.19 105 SER A CA 1
ATOM 807 C C . SER A 1 105 ? -3.076 -4.785 -13.338 1.00 80.19 105 SER A C 1
ATOM 809 O O . SER A 1 105 ? -4.063 -4.078 -13.127 1.00 80.19 105 SER A O 1
ATOM 811 N N . ASN A 1 106 ? -2.880 -5.933 -12.691 1.00 89.31 106 ASN A N 1
ATOM 812 C CA . ASN A 1 106 ? -3.674 -6.312 -11.528 1.00 89.31 106 ASN A CA 1
ATOM 813 C C . ASN A 1 106 ? -3.570 -5.252 -10.421 1.00 89.31 106 ASN A C 1
ATOM 815 O O . ASN A 1 106 ? -2.629 -4.454 -10.395 1.00 89.31 106 ASN A O 1
ATOM 819 N N . PHE A 1 107 ? -4.532 -5.278 -9.505 1.00 93.75 107 PHE A N 1
ATOM 820 C CA . PHE A 1 107 ? -4.520 -4.479 -8.286 1.00 93.75 107 PHE A CA 1
ATOM 821 C C . PHE A 1 107 ? -4.122 -5.359 -7.101 1.00 93.75 107 PHE A C 1
ATOM 823 O O . PHE A 1 107 ? -4.460 -6.541 -7.058 1.00 93.75 107 PHE A O 1
ATOM 830 N N . THR A 1 108 ? -3.413 -4.774 -6.142 1.00 95.69 108 THR A N 1
ATOM 831 C CA . THR A 1 108 ? -3.205 -5.353 -4.814 1.00 95.69 108 THR A CA 1
ATOM 832 C C . THR A 1 108 ? -3.970 -4.534 -3.796 1.00 95.69 108 THR A C 1
ATOM 834 O O . THR A 1 108 ? -4.064 -3.315 -3.920 1.00 95.69 108 THR A O 1
ATOM 837 N N . GLU A 1 109 ? -4.466 -5.194 -2.760 1.00 96.88 109 GLU A N 1
ATOM 838 C CA . GLU A 1 109 ? -5.155 -4.547 -1.650 1.00 96.88 109 GLU A CA 1
ATOM 839 C C . GLU A 1 109 ? -4.412 -4.831 -0.345 1.00 96.88 109 GLU A C 1
ATOM 841 O O . GLU A 1 109 ? -3.796 -5.887 -0.177 1.00 96.88 109 GLU A O 1
ATOM 846 N N . ARG A 1 110 ? -4.480 -3.885 0.586 1.00 96.75 110 ARG A N 1
ATOM 847 C CA . ARG A 1 110 ? -4.040 -4.036 1.968 1.00 96.75 110 ARG A CA 1
ATOM 848 C C . ARG A 1 110 ? -5.143 -3.537 2.886 1.00 96.75 110 ARG A C 1
ATOM 850 O O . ARG A 1 110 ? -5.641 -2.429 2.699 1.00 96.75 110 ARG A O 1
ATOM 857 N N . ASP A 1 111 ? -5.512 -4.356 3.861 1.00 95.62 111 ASP A N 1
ATOM 858 C CA . ASP A 1 111 ? -6.507 -3.999 4.866 1.00 95.62 111 ASP A CA 1
ATOM 859 C C . ASP A 1 111 ? -5.858 -3.123 5.949 1.00 95.62 111 ASP A C 1
ATOM 861 O O . ASP A 1 111 ? -5.012 -3.578 6.723 1.00 95.62 111 ASP A O 1
ATOM 865 N N . LEU A 1 112 ? -6.216 -1.837 5.971 1.00 94.88 112 LEU A N 1
ATOM 866 C CA . LEU A 1 112 ? -5.693 -0.897 6.958 1.00 94.88 112 LEU A CA 1
ATOM 867 C C . LEU A 1 112 ? -6.410 -1.040 8.301 1.00 94.88 112 LEU A C 1
ATOM 869 O O . LEU A 1 112 ? -5.818 -0.743 9.335 1.00 94.88 112 LEU A O 1
ATOM 873 N N . VAL A 1 113 ? -7.658 -1.512 8.316 1.00 93.38 113 VAL A N 1
ATOM 874 C CA . VAL A 1 113 ? -8.395 -1.771 9.560 1.00 93.38 113 VAL A CA 1
ATOM 875 C C . VAL A 1 113 ? -7.681 -2.861 10.351 1.00 93.38 113 VAL A C 1
ATOM 877 O O . VAL A 1 113 ? -7.408 -2.681 11.540 1.00 93.38 113 VAL A O 1
ATOM 880 N N . GLU A 1 114 ? -7.287 -3.940 9.673 1.00 93.88 114 GLU A N 1
ATOM 881 C CA . GLU A 1 114 ? -6.489 -5.013 10.268 1.00 93.88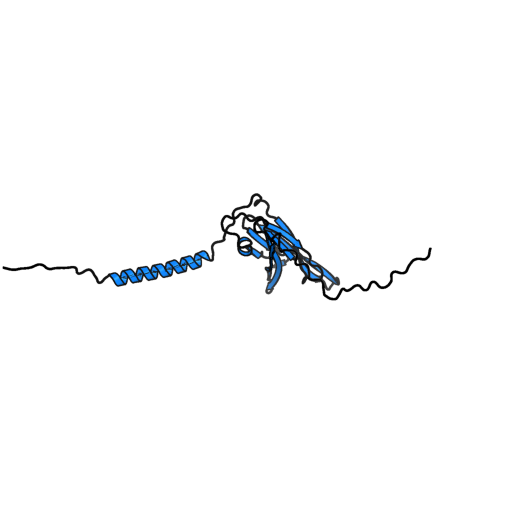 114 GLU A CA 1
ATOM 882 C C . GLU A 1 114 ? -5.092 -4.521 10.688 1.00 93.88 114 GLU A C 1
ATOM 884 O O . GLU A 1 114 ? -4.657 -4.748 11.819 1.00 93.88 11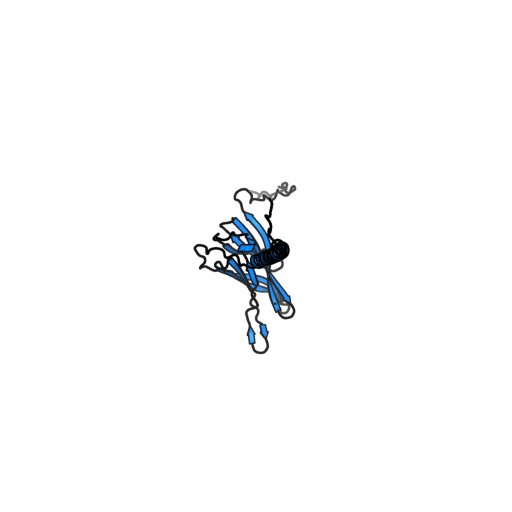4 GLU A O 1
ATOM 889 N N . ASP A 1 115 ? -4.388 -3.794 9.816 1.00 94.88 115 ASP A N 1
ATOM 890 C CA . ASP A 1 115 ? -3.004 -3.370 10.068 1.00 94.88 115 ASP A CA 1
ATOM 891 C C . ASP A 1 115 ? -2.835 -2.411 11.254 1.00 94.88 115 ASP A C 1
ATOM 893 O O . ASP A 1 115 ? -1.789 -2.414 11.933 1.00 94.88 115 ASP A O 1
ATOM 897 N N . PHE A 1 116 ? -3.836 -1.563 11.473 1.00 93.94 116 PHE A N 1
ATOM 898 C CA . PHE A 1 116 ? -3.885 -0.600 12.569 1.00 93.94 116 PHE A CA 1
ATOM 899 C C . PHE A 1 116 ? -4.598 -1.155 13.809 1.00 93.94 116 PHE A C 1
ATOM 901 O O . PHE A 1 116 ? -4.513 -0.541 14.871 1.00 93.94 116 PHE A O 1
ATOM 908 N N . GLY A 1 117 ? -5.232 -2.329 13.708 1.00 93.06 117 GLY A N 1
ATOM 909 C CA . GLY A 1 117 ? -5.975 -2.939 14.810 1.00 93.06 117 GLY A CA 1
ATOM 910 C C . GLY A 1 117 ? -7.176 -2.095 15.232 1.00 93.06 117 GLY A C 1
ATOM 911 O O . GLY A 1 117 ? -7.428 -1.940 16.424 1.00 93.06 117 GLY A O 1
ATOM 912 N N . ILE A 1 118 ? -7.872 -1.504 14.260 1.00 89.62 118 ILE A N 1
ATOM 913 C CA . ILE A 1 118 ? -9.015 -0.626 14.510 1.00 89.62 118 ILE A CA 1
ATOM 914 C C . ILE A 1 118 ? -10.199 -1.475 14.967 1.00 89.62 118 ILE A C 1
ATOM 916 O O . ILE A 1 118 ? -10.594 -2.439 14.306 1.00 89.62 118 ILE A O 1
ATOM 920 N N . GLU A 1 119 ? -10.774 -1.117 16.113 1.00 87.75 119 GLU A N 1
ATOM 921 C CA . GLU A 1 119 ? -11.897 -1.865 16.665 1.00 87.75 119 GLU A CA 1
ATOM 922 C C . GLU A 1 119 ? -13.181 -1.621 15.852 1.00 87.75 119 GLU A C 1
ATOM 924 O O . GLU A 1 119 ? -13.403 -0.517 15.337 1.00 87.75 119 GLU A O 1
ATOM 929 N N . PRO A 1 120 ? -14.079 -2.620 15.757 1.00 82.06 120 PRO A N 1
ATOM 930 C CA . PRO A 1 120 ? -15.376 -2.434 15.121 1.00 82.06 120 PRO A CA 1
ATOM 931 C C . PRO A 1 120 ? -16.129 -1.244 15.730 1.00 82.06 120 PRO A C 1
ATOM 933 O O . PRO A 1 120 ? -16.312 -1.163 16.943 1.00 82.06 120 PRO A O 1
ATOM 936 N N . GLY A 1 121 ? -16.593 -0.331 14.879 1.00 81.50 121 GLY A N 1
ATOM 937 C CA . GLY A 1 121 ? -17.288 0.882 15.315 1.00 81.50 121 GLY A CA 1
ATOM 938 C C . GLY A 1 121 ? -16.388 2.101 15.545 1.00 81.50 121 GLY A C 1
ATOM 939 O O . GLY A 1 121 ? -16.899 3.184 15.812 1.00 81.50 121 GLY A O 1
ATOM 940 N N . GLN A 1 122 ? -15.070 1.984 15.400 1.00 83.94 122 GLN A N 1
ATOM 941 C CA . GLN A 1 122 ? -14.197 3.156 15.326 1.00 83.94 122 GLN A CA 1
ATOM 942 C C . GLN A 1 122 ? -14.187 3.745 13.903 1.00 83.94 122 GLN A C 1
ATOM 944 O O . GLN A 1 122 ? -14.496 3.058 12.925 1.00 83.94 122 GLN A O 1
ATOM 949 N N . THR A 1 123 ? -13.883 5.044 13.799 1.00 83.00 123 THR A N 1
ATOM 950 C CA . THR A 1 123 ? -13.933 5.823 12.547 1.00 83.00 123 THR A CA 1
ATOM 951 C C . THR A 1 123 ? -12.532 6.296 12.153 1.00 83.00 123 THR A C 1
ATOM 953 O O . THR A 1 123 ? -12.188 7.445 12.408 1.00 83.00 123 THR A O 1
ATOM 956 N N . PRO A 1 124 ? -11.692 5.450 11.537 1.00 85.38 124 PRO A N 1
ATOM 957 C CA . PRO A 1 124 ? -10.293 5.790 11.314 1.00 85.38 124 PRO A CA 1
ATOM 958 C C . PRO A 1 124 ? -10.141 7.045 10.455 1.00 85.38 124 PRO A C 1
ATOM 960 O O . PRO A 1 124 ? -10.932 7.298 9.543 1.00 85.38 124 PRO A O 1
ATOM 963 N N . ASN A 1 125 ? -9.105 7.834 10.731 1.00 89.69 125 ASN A N 1
ATOM 964 C CA . ASN A 1 125 ? -8.787 9.023 9.950 1.00 89.69 125 ASN A CA 1
ATOM 965 C C . ASN A 1 125 ? -7.349 8.925 9.451 1.00 89.69 125 ASN A C 1
ATOM 967 O O . ASN A 1 125 ? -6.412 9.481 10.040 1.00 89.69 125 ASN A O 1
ATOM 971 N N . PHE A 1 126 ? -7.222 8.164 8.365 1.00 92.44 126 PHE A N 1
ATOM 972 C CA . PHE A 1 126 ? -5.970 7.926 7.674 1.00 92.44 126 PHE A CA 1
ATOM 973 C C . PHE A 1 126 ? -5.481 9.180 6.946 1.00 92.44 126 PHE A C 1
ATOM 975 O O . PHE A 1 126 ? -6.273 9.977 6.458 1.00 92.44 126 PHE A O 1
ATOM 982 N N . LEU A 1 127 ? -4.172 9.327 6.817 1.00 92.44 127 LEU A N 1
ATOM 983 C CA . LEU A 1 127 ? -3.480 10.251 5.927 1.00 92.44 127 LEU A CA 1
ATOM 984 C C . LEU A 1 127 ? -2.501 9.428 5.092 1.00 92.44 127 LEU A C 1
ATOM 986 O O . LEU A 1 127 ? -1.876 8.513 5.625 1.00 92.44 127 LEU A O 1
ATOM 990 N N . LEU A 1 128 ? -2.374 9.746 3.805 1.00 93.88 128 LEU A N 1
ATOM 991 C CA . LEU A 1 128 ? -1.516 9.032 2.857 1.00 93.88 128 LEU A CA 1
ATOM 992 C C . LEU A 1 128 ? -0.462 9.977 2.280 1.00 93.88 128 LEU A C 1
ATOM 994 O O . LEU A 1 128 ? -0.806 11.055 1.798 1.00 93.88 128 LEU A O 1
ATOM 998 N N . GLN A 1 129 ? 0.798 9.543 2.263 1.00 94.31 129 GLN A N 1
ATOM 999 C CA . GLN A 1 129 ? 1.883 10.264 1.601 1.00 94.31 129 GLN A CA 1
ATOM 1000 C C . GLN A 1 129 ? 2.931 9.306 1.025 1.00 94.31 129 GLN A C 1
ATOM 1002 O O . GLN A 1 129 ? 3.273 8.305 1.650 1.00 94.31 129 GLN A O 1
ATOM 1007 N N . ALA A 1 130 ? 3.479 9.630 -0.148 1.00 93.62 130 ALA A N 1
ATOM 1008 C CA . ALA A 1 130 ? 4.679 8.989 -0.679 1.00 93.62 130 ALA A CA 1
ATOM 1009 C C . ALA A 1 130 ? 5.925 9.796 -0.297 1.00 93.62 130 ALA A C 1
ATOM 1011 O O . ALA A 1 130 ? 5.948 11.021 -0.425 1.00 93.62 130 ALA A O 1
ATOM 1012 N N . ILE A 1 131 ? 6.969 9.108 0.153 1.00 91.25 131 ILE A N 1
ATOM 1013 C CA . ILE A 1 131 ? 8.236 9.700 0.575 1.00 91.25 131 ILE A CA 1
ATOM 1014 C C . ILE A 1 131 ? 9.363 9.077 -0.241 1.00 91.25 131 ILE A C 1
ATOM 1016 O O . ILE A 1 131 ? 9.497 7.857 -0.318 1.00 91.25 131 ILE A O 1
ATOM 1020 N N . SER A 1 132 ? 10.193 9.926 -0.842 1.00 87.06 132 SER A N 1
ATOM 1021 C CA . SER A 1 132 ? 11.447 9.492 -1.453 1.00 87.06 132 SER A CA 1
ATOM 1022 C C . SER A 1 132 ? 12.526 9.397 -0.383 1.00 87.06 132 SER A C 1
ATOM 1024 O O . SER A 1 132 ? 12.847 10.386 0.270 1.00 87.06 132 SER A O 1
ATOM 1026 N N . THR A 1 133 ? 13.100 8.213 -0.218 1.00 80.31 133 THR A N 1
ATOM 1027 C CA . THR A 1 133 ? 14.208 7.945 0.712 1.00 80.31 133 THR A CA 1
ATOM 1028 C C . THR A 1 133 ? 15.587 8.091 0.060 1.00 80.31 133 THR A C 1
ATOM 1030 O O . THR A 1 133 ? 16.607 7.758 0.663 1.00 80.31 133 THR A O 1
ATOM 1033 N N . GLY A 1 134 ? 15.641 8.629 -1.164 1.00 73.31 134 GLY A N 1
ATOM 1034 C CA . GLY A 1 134 ? 16.888 8.888 -1.881 1.00 73.31 134 GLY A CA 1
ATOM 1035 C C . GLY A 1 134 ? 17.697 7.615 -2.147 1.00 73.31 134 GLY A C 1
ATOM 1036 O O . GLY A 1 134 ? 17.138 6.546 -2.389 1.00 73.31 134 GLY A O 1
ATOM 1037 N N . ALA A 1 135 ? 19.026 7.729 -2.094 1.00 64.69 135 ALA A N 1
ATOM 1038 C CA . ALA A 1 135 ? 19.958 6.641 -2.409 1.00 64.69 135 ALA A CA 1
ATOM 1039 C C . ALA A 1 135 ? 19.909 5.445 -1.434 1.00 64.69 135 ALA A C 1
ATOM 1041 O O . ALA A 1 135 ? 20.536 4.426 -1.700 1.00 64.69 135 ALA A O 1
ATOM 1042 N N . LEU A 1 136 ? 19.193 5.565 -0.311 1.00 63.16 136 LEU A N 1
ATOM 1043 C CA . LEU A 1 136 ? 19.098 4.519 0.712 1.00 63.16 136 LEU A CA 1
ATOM 1044 C C . LEU A 1 136 ? 17.958 3.524 0.464 1.00 63.16 136 LEU A C 1
ATOM 1046 O O . LEU A 1 136 ? 17.910 2.482 1.110 1.00 63.16 136 LEU A O 1
ATOM 1050 N N . SER A 1 137 ? 17.033 3.826 -0.448 1.00 63.91 137 SER A N 1
ATOM 1051 C CA . SER A 1 137 ? 15.990 2.877 -0.843 1.00 63.91 137 SER A CA 1
ATOM 1052 C C . SER A 1 137 ? 16.380 2.106 -2.084 1.00 63.91 137 SER A C 1
ATOM 1054 O O . SER A 1 137 ? 16.754 2.711 -3.086 1.00 63.91 137 SER A O 1
ATOM 1056 N N . ASP A 1 138 ? 16.139 0.795 -2.045 1.00 64.38 138 ASP A N 1
ATOM 1057 C CA . ASP A 1 138 ? 16.150 -0.116 -3.192 1.00 64.38 138 ASP A CA 1
ATOM 1058 C C . ASP A 1 138 ? 15.075 0.266 -4.230 1.00 64.38 138 ASP A C 1
ATOM 1060 O O . ASP A 1 138 ? 14.064 -0.425 -4.404 1.00 64.38 138 ASP A O 1
ATOM 1064 N N . SER A 1 139 ? 15.305 1.382 -4.921 1.00 69.44 139 SER A N 1
ATOM 1065 C CA . SER A 1 139 ? 14.652 1.881 -6.137 1.00 69.44 139 SER A CA 1
ATOM 1066 C C . SER A 1 139 ? 13.217 2.431 -6.070 1.00 69.44 139 SER A C 1
ATOM 1068 O O . SER A 1 139 ? 12.696 2.786 -7.121 1.00 69.44 139 SER A O 1
ATOM 1070 N N . GLY A 1 140 ? 12.594 2.603 -4.900 1.00 84.31 140 GLY A N 1
ATOM 1071 C CA . GLY A 1 140 ? 11.196 3.061 -4.808 1.00 84.31 140 GLY A CA 1
ATOM 1072 C C . GLY A 1 140 ? 10.907 4.038 -3.673 1.00 84.31 140 GLY A C 1
ATOM 1073 O O . GLY A 1 140 ? 11.632 4.086 -2.682 1.00 84.31 140 GLY A O 1
ATOM 1074 N N . GLN A 1 141 ? 9.820 4.794 -3.811 1.00 92.31 141 GLN A N 1
ATOM 1075 C CA . GLN A 1 141 ? 9.242 5.603 -2.744 1.00 92.31 141 GLN A CA 1
ATOM 1076 C C . GLN A 1 141 ? 8.547 4.717 -1.709 1.00 92.31 141 GLN A C 1
ATOM 1078 O O . GLN A 1 141 ? 7.943 3.689 -2.026 1.00 92.31 141 GLN A O 1
ATOM 1083 N N . LEU A 1 142 ? 8.603 5.158 -0.458 1.00 94.44 142 LEU A N 1
ATOM 1084 C CA . LEU A 1 142 ? 7.858 4.568 0.642 1.00 94.44 142 LEU A CA 1
ATOM 1085 C C . LEU A 1 142 ? 6.489 5.222 0.745 1.00 94.44 142 LEU A C 1
ATOM 1087 O O . LEU A 1 142 ? 6.346 6.426 0.556 1.00 94.44 142 LEU A O 1
ATOM 1091 N N . ILE A 1 143 ? 5.483 4.428 1.073 1.00 95.44 143 ILE A N 1
ATOM 1092 C CA . ILE A 1 143 ? 4.113 4.876 1.266 1.00 95.44 143 ILE A CA 1
ATOM 1093 C C . ILE A 1 143 ? 3.857 4.899 2.764 1.00 95.44 143 ILE A C 1
ATOM 1095 O O . ILE A 1 143 ? 3.830 3.859 3.418 1.00 95.44 143 ILE A O 1
ATOM 1099 N N . VAL A 1 144 ? 3.672 6.091 3.309 1.00 95.50 144 VAL A N 1
ATOM 1100 C CA . VAL A 1 144 ? 3.357 6.290 4.717 1.00 95.50 144 VAL A CA 1
ATOM 1101 C C . VAL A 1 144 ? 1.859 6.485 4.854 1.00 95.50 144 VAL A C 1
ATOM 1103 O O . VAL A 1 144 ? 1.271 7.363 4.220 1.00 95.50 144 VAL A O 1
ATOM 1106 N N . VAL A 1 145 ? 1.257 5.651 5.696 1.00 95.88 145 VAL A N 1
ATOM 1107 C CA . VAL A 1 145 ? -0.128 5.793 6.132 1.00 95.88 145 VAL A CA 1
ATOM 1108 C C . VAL A 1 145 ? -0.120 6.107 7.616 1.00 95.88 145 VAL A C 1
ATOM 1110 O O . VAL A 1 145 ? 0.526 5.413 8.401 1.00 95.88 145 VAL A O 1
ATOM 1113 N N . LEU A 1 146 ? -0.834 7.150 8.010 1.00 94.81 146 LEU A N 1
ATOM 1114 C CA . LEU A 1 146 ? -0.930 7.581 9.397 1.00 94.81 146 LEU A CA 1
ATOM 1115 C C . LEU A 1 146 ? -2.391 7.641 9.803 1.00 94.81 146 LEU A C 1
ATOM 1117 O O . LEU A 1 146 ? -3.167 8.301 9.130 1.00 94.81 146 LEU A O 1
ATOM 1121 N N . ASP A 1 147 ? -2.764 6.997 10.902 1.00 92.44 147 ASP A N 1
ATOM 1122 C CA . ASP A 1 147 ? -4.079 7.185 11.505 1.00 92.44 147 ASP A CA 1
ATOM 1123 C C . ASP A 1 147 ? -3.980 8.202 12.640 1.00 92.44 147 ASP A C 1
ATOM 1125 O O . ASP A 1 147 ? -3.294 8.000 13.647 1.00 92.44 147 ASP A O 1
ATOM 1129 N N . THR A 1 148 ? -4.670 9.321 12.457 1.00 88.94 148 THR A N 1
ATOM 1130 C CA . THR A 1 148 ? -4.652 10.436 13.407 1.00 88.94 148 THR A CA 1
ATOM 1131 C C . THR A 1 148 ? -5.431 10.129 14.684 1.00 88.94 148 THR A C 1
ATOM 1133 O O . THR A 1 148 ? -5.135 10.734 15.715 1.00 88.94 148 THR A O 1
ATOM 1136 N N . GLN A 1 149 ? -6.381 9.184 14.653 1.00 88.25 149 GLN A N 1
ATOM 1137 C CA . GLN A 1 149 ? -7.141 8.803 15.845 1.00 88.25 149 GLN A CA 1
ATOM 1138 C C . GLN A 1 149 ? -6.319 7.910 16.773 1.00 88.25 149 GLN A C 1
ATOM 1140 O O . GLN 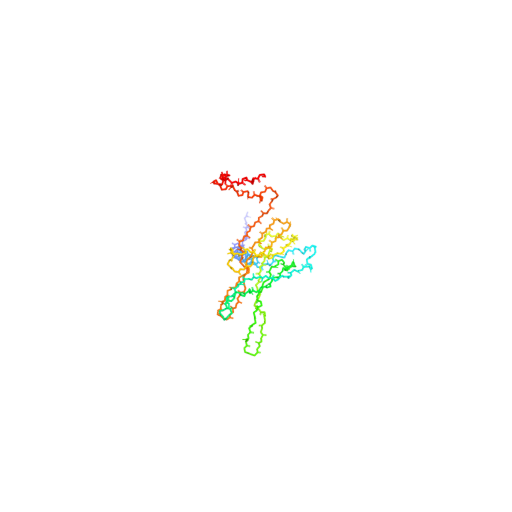A 1 149 ? -6.154 8.231 17.949 1.00 88.25 149 GLN A O 1
ATOM 1145 N N . THR A 1 150 ? -5.750 6.824 16.244 1.00 88.38 150 THR A N 1
ATOM 1146 C CA . THR A 1 150 ? -4.919 5.903 17.037 1.00 88.38 150 THR A CA 1
ATOM 1147 C C . THR A 1 150 ? -3.483 6.388 17.240 1.00 88.38 150 THR A C 1
ATOM 1149 O O . THR A 1 150 ? -2.745 5.791 18.024 1.00 88.38 150 THR A O 1
ATOM 1152 N N . ARG A 1 151 ? -3.077 7.473 16.563 1.00 91.06 151 ARG A N 1
ATOM 1153 C CA . ARG A 1 151 ? -1.700 7.998 16.541 1.00 91.06 151 ARG A CA 1
ATOM 1154 C C . ARG A 1 151 ? -0.682 6.933 16.153 1.00 91.06 151 ARG A C 1
ATOM 1156 O O . ARG A 1 151 ? 0.382 6.784 16.758 1.00 91.06 151 ARG A O 1
ATOM 1163 N N . GLN A 1 152 ? -1.025 6.164 15.134 1.00 93.44 152 GLN A N 1
ATOM 1164 C CA . GLN A 1 152 ? -0.151 5.143 14.588 1.00 93.44 152 GLN A CA 1
ATOM 1165 C C . GLN A 1 152 ? 0.271 5.534 13.180 1.00 93.44 152 GLN A C 1
ATOM 1167 O O . GLN A 1 152 ? -0.479 6.158 12.434 1.00 93.44 152 GLN A O 1
ATOM 1172 N N . ALA A 1 153 ? 1.484 5.148 12.819 1.00 94.88 153 ALA A N 1
ATOM 1173 C CA . ALA A 1 153 ? 2.009 5.220 11.473 1.00 94.88 153 ALA A CA 1
ATOM 1174 C C . ALA A 1 153 ? 2.396 3.813 11.007 1.00 94.88 153 ALA A C 1
ATOM 1176 O O . ALA A 1 153 ? 2.850 2.957 11.782 1.00 94.88 153 ALA A O 1
ATOM 1177 N N . ARG A 1 154 ? 2.188 3.576 9.719 1.00 96.75 154 ARG A N 1
ATOM 1178 C CA . ARG A 1 154 ? 2.587 2.372 9.004 1.00 96.75 154 ARG A CA 1
ATOM 1179 C C . ARG A 1 154 ? 3.333 2.791 7.753 1.00 96.75 154 ARG A C 1
ATOM 1181 O O . ARG A 1 154 ? 2.888 3.682 7.030 1.00 96.75 154 ARG A O 1
ATOM 1188 N N . ILE A 1 155 ? 4.467 2.148 7.518 1.00 95.50 155 ILE A N 1
ATOM 1189 C CA . ILE A 1 155 ? 5.271 2.364 6.321 1.00 95.50 155 ILE A CA 1
ATOM 1190 C C . ILE A 1 155 ? 5.141 1.130 5.447 1.00 95.50 155 ILE A C 1
ATOM 1192 O O . ILE A 1 155 ? 5.406 0.010 5.887 1.00 95.50 155 ILE A O 1
ATOM 1196 N N . TYR A 1 156 ? 4.748 1.350 4.202 1.00 95.81 156 TYR A N 1
ATOM 1197 C CA . TYR A 1 156 ? 4.599 0.330 3.184 1.00 95.81 156 TYR A CA 1
ATOM 1198 C C . TYR A 1 156 ? 5.540 0.606 2.020 1.00 95.81 156 TYR A C 1
ATOM 1200 O O . TYR A 1 156 ? 5.855 1.749 1.698 1.00 95.81 156 TYR A O 1
ATOM 1208 N N . LYS A 1 157 ? 5.939 -0.459 1.339 1.00 94.12 157 LYS A N 1
ATOM 1209 C CA . LYS A 1 157 ? 6.535 -0.414 0.012 1.00 94.12 157 LYS A CA 1
ATOM 1210 C C . LYS A 1 157 ? 5.584 -1.121 -0.937 1.00 94.12 157 LYS A C 1
ATOM 1212 O O . LYS A 1 157 ? 5.192 -2.261 -0.681 1.00 94.12 157 LYS A O 1
ATOM 1217 N N . LEU A 1 158 ? 5.188 -0.441 -2.007 1.00 94.06 158 LEU A N 1
ATOM 1218 C CA . LEU A 1 158 ? 4.594 -1.126 -3.145 1.00 94.06 158 LEU A CA 1
ATOM 1219 C C . LEU A 1 158 ? 5.752 -1.815 -3.870 1.00 94.06 158 LEU A C 1
ATOM 1221 O O . LEU A 1 158 ? 6.740 -1.169 -4.187 1.00 94.06 158 LEU A O 1
ATOM 1225 N N . SER A 1 159 ? 5.665 -3.122 -4.048 1.00 90.69 159 SER A N 1
ATOM 1226 C CA . SER A 1 159 ? 6.661 -3.940 -4.737 1.00 90.69 159 SER A CA 1
ATOM 1227 C C . SER A 1 159 ? 5.971 -4.735 -5.836 1.00 90.69 159 SER A C 1
ATOM 1229 O O . SER A 1 159 ? 4.751 -4.907 -5.815 1.00 90.69 159 SER A O 1
ATOM 1231 N N . PHE A 1 160 ? 6.754 -5.245 -6.779 1.00 86.88 160 PHE A N 1
ATOM 1232 C CA . PHE A 1 160 ? 6.249 -6.082 -7.858 1.00 86.88 160 PHE A CA 1
ATOM 1233 C C . PHE A 1 160 ? 7.050 -7.362 -7.947 1.00 86.88 160 PHE A C 1
ATOM 1235 O O . PHE A 1 160 ? 8.278 -7.336 -7.972 1.00 86.88 160 PHE A O 1
ATOM 1242 N N . GLU A 1 161 ? 6.336 -8.474 -8.032 1.00 86.75 161 GLU A N 1
ATOM 1243 C CA . GLU A 1 161 ? 6.922 -9.759 -8.372 1.00 86.75 161 GLU A CA 1
ATOM 1244 C C . GLU A 1 161 ? 6.524 -10.102 -9.807 1.00 86.75 161 GLU A C 1
ATOM 1246 O O . GLU A 1 161 ? 5.336 -10.151 -10.147 1.00 86.75 161 GLU A O 1
ATOM 1251 N N . GLN A 1 162 ? 7.517 -10.320 -10.668 1.00 83.31 162 GLN A N 1
ATOM 1252 C CA . GLN A 1 162 ? 7.280 -10.828 -12.010 1.00 83.31 162 GLN A CA 1
ATOM 1253 C C . GLN A 1 162 ? 7.197 -12.355 -11.957 1.00 83.31 162 GLN A C 1
ATOM 1255 O O . GLN A 1 162 ? 8.199 -13.044 -11.769 1.00 83.31 162 GLN A O 1
ATOM 1260 N N . ARG A 1 163 ? 5.998 -12.902 -12.171 1.00 83.44 163 ARG A N 1
ATOM 1261 C CA . ARG A 1 163 ? 5.765 -14.344 -12.277 1.00 83.44 163 ARG A CA 1
ATOM 1262 C C . ARG A 1 163 ? 5.489 -14.713 -13.731 1.00 83.44 163 ARG A C 1
ATOM 1264 O O . ARG A 1 163 ? 4.356 -14.666 -14.210 1.00 83.44 163 ARG A O 1
ATOM 1271 N N . GLY A 1 164 ? 6.552 -15.058 -14.453 1.00 84.62 164 GLY A N 1
ATOM 1272 C CA . GLY A 1 164 ? 6.492 -15.301 -15.895 1.00 84.62 164 GLY A CA 1
ATOM 1273 C C . GLY A 1 164 ? 6.219 -14.006 -16.664 1.00 84.62 164 GLY A C 1
ATOM 1274 O O . GLY A 1 164 ? 7.052 -13.103 -16.674 1.00 84.62 164 GLY A O 1
ATOM 1275 N N . VAL A 1 165 ? 5.047 -13.914 -17.297 1.00 75.56 165 VAL A N 1
ATOM 1276 C CA . VAL A 1 165 ? 4.591 -12.719 -18.040 1.00 75.56 165 VAL A CA 1
ATOM 1277 C C . VAL A 1 165 ? 3.673 -11.810 -17.217 1.00 75.56 165 VAL A C 1
ATOM 1279 O O . VAL A 1 165 ? 3.168 -10.809 -17.724 1.00 75.56 165 VAL A O 1
ATOM 1282 N N . GLU A 1 166 ? 3.397 -12.174 -15.963 1.00 79.06 166 GLU A N 1
ATOM 1283 C CA . GLU A 1 166 ? 2.487 -11.445 -15.088 1.00 79.06 166 GLU A CA 1
ATOM 1284 C C . GLU A 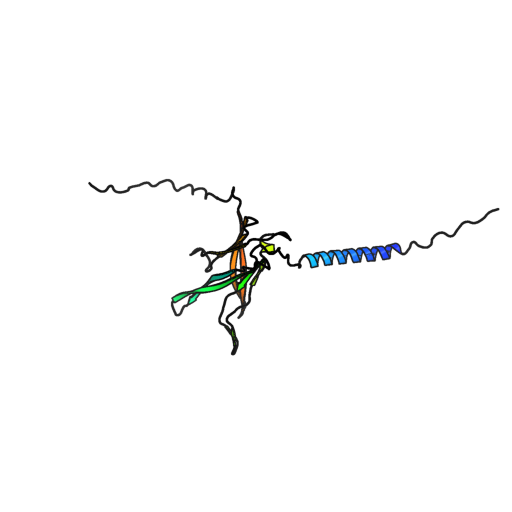1 166 ? 3.251 -10.710 -13.986 1.00 79.06 166 GLU A C 1
ATOM 1286 O O . GLU A 1 166 ? 3.847 -11.336 -13.114 1.00 79.06 166 GLU A O 1
ATOM 1291 N N . PHE A 1 167 ? 3.189 -9.379 -13.990 1.00 82.12 167 PHE A N 1
ATOM 1292 C CA . PHE A 1 167 ? 3.584 -8.570 -12.840 1.00 82.12 167 PHE A CA 1
ATOM 1293 C C . PHE A 1 167 ? 2.452 -8.526 -11.816 1.00 82.12 167 PHE A C 1
ATOM 1295 O O . PHE A 1 167 ? 1.314 -8.169 -12.146 1.00 82.12 167 PHE A O 1
ATOM 1302 N N . ARG A 1 168 ? 2.772 -8.890 -10.574 1.00 90.00 168 ARG A N 1
ATOM 1303 C CA . ARG A 1 168 ? 1.847 -8.855 -9.444 1.00 90.00 168 ARG A CA 1
ATOM 1304 C C . ARG A 1 168 ? 2.283 -7.770 -8.463 1.00 90.00 168 ARG A C 1
ATOM 1306 O O . ARG A 1 168 ? 3.349 -7.922 -7.864 1.00 90.00 168 ARG A O 1
ATOM 1313 N N . PRO A 1 169 ? 1.501 -6.686 -8.301 1.00 92.56 169 PRO A N 1
ATOM 1314 C CA . PRO A 1 169 ? 1.734 -5.755 -7.208 1.00 92.56 169 PRO A CA 1
ATOM 1315 C C . PRO A 1 169 ? 1.565 -6.455 -5.866 1.00 92.56 169 PRO A C 1
ATOM 1317 O O . PRO A 1 169 ? 0.705 -7.321 -5.713 1.00 92.56 169 PRO A O 1
ATOM 1320 N N . GLN A 1 170 ? 2.335 -6.010 -4.884 1.00 94.38 170 GLN A N 1
ATOM 1321 C CA . GLN A 1 170 ? 2.182 -6.400 -3.495 1.00 94.38 170 GLN A CA 1
ATOM 1322 C C . GLN A 1 170 ? 2.585 -5.243 -2.583 1.00 94.38 170 GLN A C 1
ATOM 1324 O O . GLN A 1 170 ? 3.628 -4.621 -2.776 1.00 94.38 170 GLN A O 1
ATOM 1329 N N . PHE A 1 171 ? 1.791 -4.989 -1.545 1.00 95.50 171 PHE A N 1
ATOM 1330 C CA . PHE A 1 171 ? 2.229 -4.146 -0.437 1.00 95.50 171 PHE A CA 1
ATOM 1331 C C . PHE A 1 171 ? 3.051 -4.961 0.559 1.00 95.50 171 PHE A C 1
ATOM 1333 O O . PHE A 1 171 ? 2.567 -5.944 1.124 1.00 95.50 171 PHE A O 1
ATOM 1340 N N . VAL A 1 172 ? 4.275 -4.511 0.815 1.00 94.38 172 VAL A N 1
ATOM 1341 C CA . VAL A 1 172 ? 5.129 -5.016 1.890 1.00 94.38 172 VAL A CA 1
ATOM 1342 C C . VAL A 1 172 ? 5.145 -3.977 2.999 1.00 94.38 172 VAL A C 1
ATOM 1344 O O . VAL A 1 172 ? 5.536 -2.834 2.777 1.00 94.38 172 VAL A O 1
ATOM 1347 N N . MET A 1 173 ? 4.705 -4.357 4.194 1.00 95.75 173 MET A N 1
ATOM 1348 C CA . MET A 1 173 ? 4.811 -3.487 5.358 1.00 95.75 173 MET A CA 1
ATOM 1349 C C . MET A 1 173 ? 6.240 -3.538 5.896 1.00 95.75 173 MET A C 1
ATOM 1351 O O . MET A 1 173 ? 6.745 -4.615 6.202 1.00 95.75 173 MET A O 1
ATOM 1355 N N . LEU A 1 174 ? 6.871 -2.373 6.005 1.00 93.94 174 LEU A N 1
ATOM 1356 C CA . LEU A 1 174 ? 8.246 -2.231 6.473 1.00 93.94 174 LEU A CA 1
ATOM 1357 C C . LEU A 1 174 ? 8.311 -1.879 7.956 1.00 93.94 174 LEU A C 1
ATOM 1359 O O . LEU A 1 174 ? 9.143 -2.418 8.677 1.00 93.94 174 LEU A O 1
ATOM 1363 N N . GLU A 1 175 ? 7.429 -0.990 8.420 1.00 93.62 175 GLU A N 1
ATOM 1364 C CA . GLU A 1 175 ? 7.495 -0.482 9.788 1.00 93.62 175 GLU A CA 1
ATOM 1365 C C . GLU A 1 175 ? 6.108 -0.208 10.372 1.00 93.62 175 GLU A C 1
ATOM 1367 O O . GLU A 1 175 ? 5.182 0.237 9.683 1.00 93.62 175 GLU A O 1
ATOM 1372 N N . LYS A 1 176 ? 5.994 -0.453 11.680 1.00 94.94 176 LYS A N 1
ATOM 1373 C CA . LYS A 1 176 ? 4.874 -0.052 12.526 1.00 94.94 176 LYS A CA 1
ATOM 1374 C C . LYS A 1 176 ? 5.402 0.866 13.619 1.00 94.94 176 LYS A C 1
ATOM 1376 O O . LYS A 1 176 ? 6.248 0.441 14.401 1.00 94.94 176 LYS A O 1
ATOM 1381 N N . LYS A 1 177 ? 4.869 2.082 13.720 1.00 92.88 177 LYS A N 1
ATOM 1382 C CA . LYS A 1 177 ? 5.223 3.015 14.793 1.00 92.88 177 LYS A CA 1
ATOM 1383 C C . LYS A 1 177 ? 3.973 3.585 15.442 1.00 92.88 177 LYS A C 1
ATOM 1385 O O . LYS A 1 177 ? 2.997 3.883 14.761 1.00 92.88 177 LYS A O 1
ATOM 1390 N N . THR A 1 178 ? 4.003 3.739 16.757 1.00 90.38 178 THR A N 1
ATOM 1391 C CA . THR A 1 178 ? 2.976 4.462 17.512 1.00 90.38 178 THR A CA 1
ATOM 1392 C C . THR A 1 178 ? 3.627 5.718 18.038 1.00 90.38 178 THR A C 1
ATOM 1394 O O . THR A 1 178 ? 4.682 5.629 18.667 1.00 90.38 178 THR A O 1
ATOM 1397 N N . PHE A 1 179 ? 3.029 6.876 17.771 1.00 81.56 179 PHE A N 1
ATOM 1398 C CA . PHE A 1 179 ? 3.596 8.134 18.206 1.00 81.56 179 PHE A CA 1
ATOM 1399 C C . PHE A 1 179 ? 2.822 8.717 19.400 1.00 81.56 179 PHE A C 1
ATOM 1401 O O . PHE A 1 179 ? 1.706 9.210 19.271 1.00 81.56 179 PHE A O 1
ATOM 1408 N N . ASP A 1 180 ? 3.442 8.691 20.584 1.00 77.88 180 ASP A N 1
ATOM 1409 C CA . ASP A 1 180 ? 2.983 9.450 21.749 1.00 77.88 180 ASP A CA 1
ATOM 1410 C C . ASP A 1 180 ? 3.797 10.744 21.938 1.00 77.88 180 ASP A C 1
ATOM 1412 O O . ASP A 1 180 ? 4.998 10.814 21.673 1.00 77.88 180 ASP A O 1
ATOM 1416 N N . THR A 1 181 ? 3.154 11.798 22.429 1.00 63.78 181 THR A N 1
ATOM 1417 C CA . THR A 1 181 ? 3.748 13.128 22.627 1.00 63.78 181 THR A CA 1
ATOM 1418 C C . THR A 1 181 ? 4.957 13.097 23.578 1.00 63.78 181 THR A C 1
ATOM 1420 O O . THR A 1 181 ? 5.762 14.021 23.574 1.00 63.78 181 THR A O 1
ATOM 1423 N N . LYS A 1 182 ? 5.113 12.034 24.378 1.00 65.88 182 LYS A N 1
ATOM 1424 C CA . LYS A 1 182 ? 6.160 11.906 25.401 1.00 65.88 182 LYS A CA 1
ATOM 1425 C C . LYS A 1 182 ? 7.406 11.123 24.970 1.00 65.88 182 LYS A C 1
ATOM 1427 O O . LYS A 1 182 ? 8.425 11.247 25.640 1.00 65.88 182 LYS A O 1
ATOM 1432 N N . THR A 1 183 ? 7.352 10.321 23.904 1.00 57.97 183 THR A N 1
ATOM 1433 C CA . THR A 1 183 ? 8.374 9.281 23.638 1.00 57.97 183 THR A CA 1
ATOM 1434 C C . THR A 1 183 ? 8.989 9.301 22.233 1.00 57.97 183 THR A C 1
ATOM 1436 O O . THR A 1 183 ? 9.805 8.440 21.935 1.00 57.97 183 THR A O 1
ATOM 1439 N N . ASN A 1 184 ? 8.651 10.258 21.358 1.00 53.34 184 ASN A N 1
ATOM 1440 C CA . ASN A 1 184 ? 9.066 10.200 19.938 1.00 53.34 184 ASN A CA 1
ATOM 1441 C C . ASN A 1 184 ? 10.372 10.876 19.551 1.00 53.34 184 ASN A C 1
ATOM 1443 O O . ASN A 1 184 ? 10.747 10.812 18.380 1.00 53.34 184 ASN A O 1
ATOM 1447 N N . VAL A 1 185 ? 11.065 11.522 20.479 1.00 55.16 185 VAL A N 1
ATOM 1448 C CA . VAL A 1 185 ? 12.423 11.967 20.188 1.00 55.16 185 VAL A CA 1
ATOM 1449 C C . VAL A 1 185 ? 13.343 10.879 20.705 1.00 55.16 185 VAL A C 1
ATOM 1451 O O . VAL A 1 185 ? 13.824 10.948 21.834 1.00 55.16 185 VAL A O 1
ATOM 1454 N N . ASP A 1 186 ? 13.585 9.867 19.872 1.00 52.66 186 ASP A N 1
ATOM 1455 C CA . ASP A 1 186 ? 14.842 9.136 19.964 1.00 52.66 186 ASP A CA 1
ATOM 1456 C C . ASP A 1 186 ? 15.924 10.168 19.647 1.00 52.66 186 ASP A C 1
ATOM 1458 O O . ASP A 1 186 ? 16.290 10.394 18.493 1.00 52.66 186 ASP A O 1
ATOM 1462 N N . ILE A 1 187 ? 16.369 10.892 20.678 1.00 52.50 187 ILE A N 1
ATOM 1463 C CA . ILE A 1 187 ? 17.591 11.674 20.603 1.00 52.50 187 ILE A CA 1
ATOM 1464 C C . ILE A 1 187 ? 18.637 10.617 20.295 1.00 52.50 187 ILE A C 1
ATOM 1466 O O . ILE A 1 187 ? 18.977 9.823 21.175 1.00 52.50 187 ILE A O 1
ATOM 1470 N N . LEU A 1 188 ? 19.074 10.555 19.033 1.00 46.00 188 LEU A N 1
ATOM 1471 C CA . LEU A 1 188 ? 20.265 9.823 18.634 1.00 46.00 188 LEU A CA 1
ATOM 1472 C C . LEU A 1 188 ? 21.319 10.198 19.661 1.00 46.00 188 LEU A C 1
ATOM 1474 O O . LEU A 1 188 ? 21.782 11.339 19.685 1.00 46.00 188 LEU A O 1
ATOM 1478 N N . LYS A 1 189 ? 21.592 9.269 20.582 1.00 45.94 189 LYS A N 1
ATOM 1479 C CA . LYS A 1 189 ? 22.598 9.435 21.619 1.00 45.94 189 LYS A CA 1
ATOM 1480 C C . LYS A 1 189 ? 23.845 9.821 20.843 1.00 45.94 189 LYS A C 1
ATOM 1482 O O . LYS A 1 189 ? 24.278 9.043 19.992 1.00 45.94 189 LYS A O 1
ATOM 1487 N N . SER A 1 190 ? 24.287 11.064 21.024 1.00 48.81 190 SER A N 1
ATOM 1488 C CA . SER A 1 190 ? 25.386 11.647 20.266 1.00 48.81 190 SER A CA 1
ATOM 1489 C C . SER A 1 190 ? 26.504 10.619 20.175 1.00 48.81 190 SER A C 1
ATOM 1491 O O . SER A 1 190 ? 26.853 9.995 21.179 1.00 48.81 190 SER A O 1
ATOM 1493 N N . ILE A 1 191 ? 26.999 10.390 18.958 1.00 48.09 191 ILE A N 1
ATOM 1494 C CA . ILE A 1 191 ? 28.120 9.485 18.711 1.00 48.09 191 ILE A CA 1
ATOM 1495 C C . ILE A 1 191 ? 29.232 9.904 19.686 1.00 48.09 191 ILE A C 1
ATOM 1497 O O . ILE A 1 191 ? 29.703 11.042 19.587 1.00 48.09 191 ILE A O 1
ATOM 1501 N N . PRO A 1 192 ? 29.626 9.056 20.656 1.00 44.38 192 PRO A N 1
ATOM 1502 C CA . PRO A 1 192 ? 30.740 9.370 21.533 1.00 44.38 192 PRO A CA 1
ATOM 1503 C C . PRO A 1 192 ? 31.984 9.403 20.642 1.00 44.38 192 PRO A C 1
ATOM 1505 O O . PRO A 1 192 ? 32.417 8.361 20.158 1.00 44.38 192 PRO A O 1
ATOM 1508 N N . GLY A 1 193 ? 32.481 10.602 20.333 1.00 51.44 193 GLY A N 1
ATOM 1509 C CA . GLY A 1 193 ? 33.617 10.789 19.427 1.00 51.44 193 GLY A CA 1
ATOM 1510 C C . GLY A 1 193 ? 33.573 12.037 18.543 1.00 51.44 193 GLY A C 1
ATOM 1511 O O . GLY A 1 193 ? 34.593 12.369 17.954 1.00 51.44 193 GLY A O 1
ATOM 1512 N N . ALA A 1 194 ? 32.455 12.768 18.466 1.00 48.06 194 ALA A N 1
ATOM 1513 C CA . ALA A 1 194 ? 32.439 14.103 17.854 1.00 48.06 194 ALA A CA 1
ATOM 1514 C C . ALA A 1 194 ? 32.885 15.171 18.873 1.00 48.06 194 ALA A C 1
ATOM 1516 O O . ALA A 1 194 ? 32.148 16.105 19.183 1.00 48.06 194 ALA A O 1
ATOM 1517 N N . GLU A 1 195 ? 34.064 14.978 19.461 1.00 46.72 195 GLU A N 1
ATOM 1518 C CA . GLU A 1 195 ? 34.728 16.009 20.251 1.00 46.72 195 GLU A CA 1
ATOM 1519 C C . GLU A 1 195 ? 35.440 16.961 19.281 1.00 46.72 195 GLU A C 1
ATOM 1521 O O . GLU A 1 195 ? 36.073 16.542 18.314 1.00 46.72 195 GLU A O 1
ATOM 1526 N N . ALA A 1 196 ? 35.213 18.250 19.502 1.00 53.59 196 ALA A N 1
ATOM 1527 C CA . ALA A 1 196 ? 35.582 19.370 18.656 1.00 53.59 196 ALA A CA 1
ATOM 1528 C C . ALA A 1 196 ? 37.050 19.369 18.193 1.00 53.59 196 ALA A C 1
ATOM 1530 O O . ALA A 1 196 ? 37.950 19.594 18.996 1.00 53.59 196 ALA A O 1
ATOM 1531 N N . ASP A 1 197 ? 37.264 19.296 16.878 1.00 49.09 197 ASP A N 1
ATOM 1532 C CA . ASP A 1 197 ? 38.482 19.813 16.251 1.00 49.09 197 ASP A CA 1
ATOM 1533 C C . ASP A 1 197 ? 38.200 21.249 15.773 1.00 49.09 197 ASP A C 1
ATOM 1535 O O . ASP A 1 197 ? 37.938 21.528 14.602 1.00 49.09 197 ASP A O 1
ATOM 1539 N N . GLN A 1 198 ? 38.144 22.184 16.730 1.00 55.50 198 GLN A N 1
ATOM 1540 C CA . GLN A 1 198 ? 38.228 23.619 16.442 1.00 55.50 198 GLN A CA 1
ATOM 1541 C C . GLN A 1 198 ? 39.692 23.971 16.155 1.00 55.50 198 GLN A C 1
ATOM 1543 O O . GLN A 1 198 ? 40.366 24.602 16.967 1.00 55.50 198 GLN A O 1
ATOM 1548 N N . ALA A 1 199 ? 40.193 23.567 14.991 1.00 53.69 199 ALA A N 1
ATOM 1549 C CA . ALA A 1 199 ? 41.504 23.970 14.504 1.00 53.69 199 ALA A CA 1
ATOM 1550 C C . ALA A 1 199 ? 41.355 24.897 13.287 1.00 53.69 199 ALA A C 1
ATOM 1552 O O . ALA A 1 199 ? 41.116 24.458 12.168 1.00 53.69 199 ALA A O 1
ATOM 1553 N N . GLY A 1 200 ? 41.535 26.200 13.526 1.00 51.38 200 GLY A N 1
ATOM 1554 C CA . GLY A 1 200 ? 42.096 27.130 12.541 1.00 51.38 200 GLY A CA 1
ATOM 1555 C C . GLY A 1 200 ? 41.152 27.712 11.487 1.00 51.38 200 GLY A C 1
ATOM 1556 O O . GLY A 1 200 ? 41.212 27.339 10.319 1.00 51.38 200 GLY A O 1
ATOM 1557 N N . LEU A 1 201 ? 40.391 28.747 11.852 1.00 53.66 201 LEU A N 1
ATOM 1558 C CA . LEU A 1 201 ? 39.973 29.755 10.871 1.00 53.66 201 LEU A CA 1
ATOM 1559 C C . LEU A 1 201 ? 41.114 30.777 10.693 1.00 53.66 201 LEU A C 1
ATOM 1561 O O . LEU A 1 201 ? 41.570 31.339 11.693 1.00 53.66 201 LEU A O 1
ATOM 1565 N N . PRO A 1 202 ? 41.595 31.036 9.462 1.00 60.38 202 PRO A N 1
ATOM 1566 C CA . PRO A 1 202 ? 42.604 32.058 9.215 1.00 60.38 202 PRO A CA 1
ATOM 1567 C C . PRO A 1 202 ? 42.005 33.453 9.436 1.00 60.38 202 PRO A C 1
ATOM 1569 O O . PRO A 1 202 ? 40.979 33.801 8.851 1.00 60.38 202 PRO A O 1
ATOM 1572 N N . GLN A 1 203 ? 42.650 34.255 10.286 1.00 59.84 203 GLN A N 1
ATOM 1573 C CA . GLN A 1 203 ? 42.303 35.665 10.444 1.00 59.84 203 GLN A CA 1
ATOM 1574 C C . GLN A 1 203 ? 42.700 36.435 9.179 1.00 59.84 203 GLN A C 1
ATOM 1576 O O . GLN A 1 203 ? 43.835 36.337 8.711 1.00 59.84 203 GLN A O 1
ATOM 1581 N N . LEU A 1 204 ? 41.751 37.193 8.631 1.00 54.00 204 LEU A N 1
ATOM 1582 C CA . LEU A 1 204 ? 41.992 38.138 7.543 1.00 54.00 204 LEU A CA 1
ATOM 1583 C C . LEU A 1 204 ? 42.772 39.352 8.084 1.00 54.00 204 LEU A C 1
ATOM 1585 O O . LEU A 1 204 ? 42.412 39.860 9.147 1.00 54.00 204 LEU A O 1
ATOM 1589 N N . PRO A 1 205 ? 43.825 39.819 7.390 1.00 65.62 205 PRO A N 1
ATOM 1590 C CA . PRO A 1 205 ? 44.546 41.025 7.779 1.00 65.62 205 PRO A CA 1
ATOM 1591 C C . PRO A 1 205 ? 43.704 42.285 7.521 1.00 65.62 205 PRO A C 1
ATOM 1593 O O . PRO A 1 205 ? 42.976 42.351 6.528 1.00 65.62 205 PRO A O 1
ATOM 1596 N N . ASN A 1 206 ? 43.825 43.247 8.443 1.00 65.62 206 ASN A N 1
ATOM 1597 C CA . ASN A 1 206 ? 43.185 44.570 8.419 1.00 65.62 206 ASN A CA 1
ATOM 1598 C C . ASN A 1 206 ? 43.606 45.430 7.224 1.00 65.62 206 ASN A C 1
ATOM 1600 O O . ASN A 1 206 ? 44.804 45.376 6.860 1.00 65.62 206 ASN A O 1
#